Protein AF-Q2WAX9-F1 (af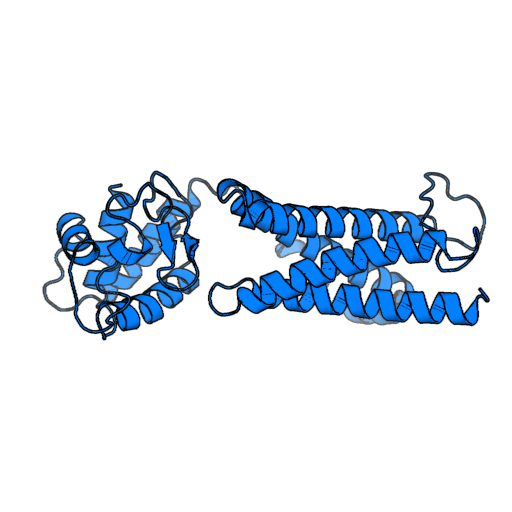db_monomer_lite)

Foldseek 3Di:
DDQVVLVVVVVVLVCQLVVLLVQLVVQVDPVSVVSNLVSLVSNLVSLVVLVVSCVVDDCPGNSPQQDQDPDPPDPDDDSVVSVLRVCLSVLSNVLSVLVVVCQVPVVSPVVSVVSSVVSVVSVVVVVVVVCCVVVVVVVVVVCVPPVVPVVVVPPPDDDDDVLLVVLLVVLLVVLQVQDDPPDPDAALVLLLCQQPAAEDLAPQARGVCSFCNNDLLDWGADRPPRGIHQRQACVNPVNHNNDNVVLCVCQQVNCCHHVVDHDHSNNSSNNSVNSPVD

Organism: Paramagnetospirillum magneticum (strain ATCC 700264 / AMB-1) (NCBI:txid342108)

Structure (mmCIF, N/CA/C/O backbone):
data_AF-Q2WAX9-F1
#
_entry.id   AF-Q2WAX9-F1
#
loop_
_atom_site.group_PDB
_atom_site.id
_atom_site.type_symbol
_atom_site.label_atom_id
_atom_site.label_alt_id
_atom_site.label_comp_id
_atom_site.label_asym_id
_atom_site.label_entity_id
_atom_site.label_seq_id
_atom_site.pdbx_PDB_ins_code
_atom_site.Cartn_x
_atom_site.Cartn_y
_atom_site.Cartn_z
_atom_site.occupancy
_atom_site.B_iso_or_equiv
_atom_site.auth_seq_id
_atom_site.auth_comp_id
_atom_site.auth_asym_id
_atom_site.auth_atom_id
_atom_site.pdbx_PDB_model_num
ATOM 1 N N . MET A 1 1 ? 33.385 -2.109 -23.532 1.00 80.38 1 MET A N 1
ATOM 2 C CA . MET A 1 1 ? 32.692 -3.413 -23.398 1.00 80.38 1 MET A CA 1
ATOM 3 C C . MET A 1 1 ? 32.132 -3.821 -24.759 1.00 80.38 1 MET A C 1
ATOM 5 O O . MET A 1 1 ? 31.841 -2.935 -25.549 1.00 80.38 1 MET A O 1
ATOM 9 N N . ASN A 1 2 ? 32.039 -5.116 -25.092 1.00 89.94 2 ASN A N 1
ATOM 10 C CA . ASN A 1 2 ? 31.464 -5.532 -26.381 1.00 89.94 2 ASN A CA 1
ATOM 11 C C . ASN A 1 2 ? 29.927 -5.647 -26.307 1.00 89.94 2 ASN A C 1
ATOM 13 O O . ASN A 1 2 ? 29.359 -5.863 -25.237 1.00 89.94 2 ASN A O 1
ATOM 17 N N . ALA A 1 3 ? 29.252 -5.550 -27.456 1.00 89.50 3 ALA A N 1
ATOM 18 C CA . ALA A 1 3 ? 27.788 -5.515 -27.519 1.00 89.50 3 ALA A CA 1
ATOM 19 C C . ALA A 1 3 ? 27.104 -6.777 -26.952 1.00 89.50 3 ALA A C 1
ATOM 21 O O . ALA A 1 3 ? 26.003 -6.692 -26.411 1.00 89.50 3 ALA A O 1
ATOM 22 N N . ARG A 1 4 ? 27.752 -7.950 -27.042 1.00 92.94 4 ARG A N 1
ATOM 23 C CA . ARG A 1 4 ? 27.212 -9.205 -26.487 1.00 92.94 4 ARG A CA 1
ATOM 24 C C . ARG A 1 4 ? 27.104 -9.137 -24.965 1.00 92.94 4 ARG A C 1
ATOM 26 O O . ARG A 1 4 ? 26.080 -9.536 -24.416 1.00 92.94 4 ARG A O 1
ATOM 33 N N . TRP A 1 5 ? 28.138 -8.629 -24.298 1.00 93.88 5 TRP A N 1
ATOM 34 C CA . TRP A 1 5 ? 28.130 -8.446 -22.848 1.00 93.88 5 TRP A CA 1
ATOM 35 C C . TRP A 1 5 ? 27.155 -7.357 -22.417 1.00 93.88 5 TRP A C 1
ATOM 37 O O . TRP A 1 5 ? 26.361 -7.595 -21.513 1.00 93.88 5 TRP A O 1
ATOM 47 N N . GLU A 1 6 ? 27.131 -6.222 -23.119 1.00 92.75 6 GLU A N 1
ATOM 48 C CA . GLU A 1 6 ? 26.176 -5.142 -22.839 1.00 92.75 6 GLU A CA 1
ATOM 49 C C . GLU A 1 6 ? 24.723 -5.627 -22.878 1.00 92.75 6 GLU A C 1
ATOM 51 O O . GLU A 1 6 ? 23.927 -5.320 -21.994 1.00 92.75 6 GLU A O 1
ATOM 56 N N . PHE A 1 7 ? 24.378 -6.448 -23.869 1.00 93.69 7 PHE A N 1
ATOM 57 C CA . PHE A 1 7 ? 23.033 -6.992 -23.999 1.00 93.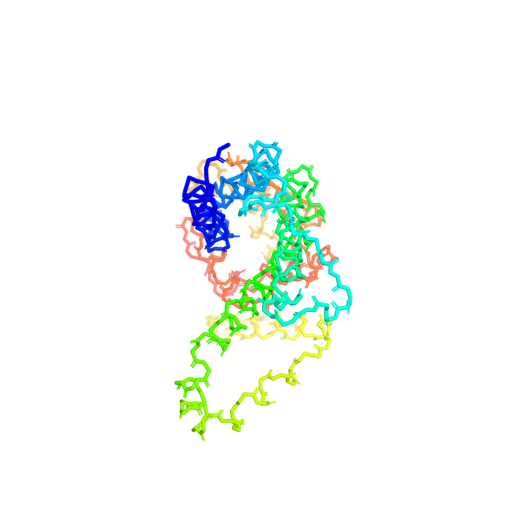69 7 PHE A CA 1
ATOM 58 C C . PHE A 1 7 ? 22.692 -8.036 -22.925 1.00 93.69 7 PHE A C 1
ATOM 60 O O . PHE A 1 7 ? 21.562 -8.069 -22.436 1.00 93.69 7 PHE A O 1
ATOM 67 N N . ARG A 1 8 ? 23.658 -8.877 -22.524 1.00 95.62 8 ARG A N 1
ATOM 68 C CA . ARG A 1 8 ? 23.478 -9.811 -21.398 1.00 95.62 8 ARG A CA 1
ATOM 69 C C . ARG A 1 8 ? 23.227 -9.055 -20.096 1.00 95.62 8 ARG A C 1
ATOM 71 O O . ARG A 1 8 ? 22.271 -9.379 -19.400 1.00 95.62 8 ARG A O 1
ATOM 78 N N . LEU A 1 9 ? 24.031 -8.032 -19.811 1.00 95.88 9 LEU A N 1
ATOM 79 C CA . LEU A 1 9 ? 23.864 -7.191 -18.625 1.00 95.88 9 LEU A CA 1
ATOM 80 C C . LEU A 1 9 ? 22.513 -6.477 -18.631 1.00 95.88 9 LEU A C 1
ATOM 82 O O . LEU A 1 9 ? 21.830 -6.481 -17.614 1.00 95.88 9 LEU A O 1
ATOM 86 N N . LEU A 1 10 ? 22.080 -5.944 -19.778 1.00 94.56 10 LEU A N 1
ATOM 87 C CA . LEU A 1 10 ? 20.768 -5.308 -19.898 1.00 94.56 10 LEU A CA 1
ATOM 88 C C . LEU A 1 10 ? 19.616 -6.283 -19.605 1.00 94.56 10 LEU A C 1
ATOM 90 O O . LEU A 1 10 ? 18.656 -5.910 -18.938 1.00 94.56 10 LEU A O 1
ATOM 94 N N . ARG A 1 11 ? 19.699 -7.533 -20.080 1.00 95.38 11 ARG A N 1
ATOM 95 C CA . ARG A 1 11 ? 18.680 -8.561 -19.805 1.00 95.38 11 ARG A CA 1
ATOM 96 C C . ARG A 1 11 ? 18.652 -8.974 -18.338 1.00 95.38 11 ARG A C 1
ATOM 98 O O . ARG A 1 11 ? 17.570 -9.100 -17.778 1.00 95.38 11 ARG A O 1
ATOM 105 N N . LEU A 1 12 ? 19.823 -9.170 -17.732 1.00 96.81 12 LEU A N 1
ATOM 106 C CA . LEU A 1 12 ? 19.931 -9.483 -16.306 1.00 96.81 12 LEU A CA 1
ATOM 107 C C . LEU A 1 12 ? 19.372 -8.343 -15.456 1.00 96.81 12 LEU A C 1
ATOM 109 O O . LEU A 1 12 ? 18.574 -8.585 -14.559 1.00 96.81 12 LEU A O 1
ATOM 113 N N . TRP A 1 13 ? 19.718 -7.102 -15.799 1.00 97.06 13 TRP A N 1
ATOM 114 C CA . TRP A 1 13 ? 19.16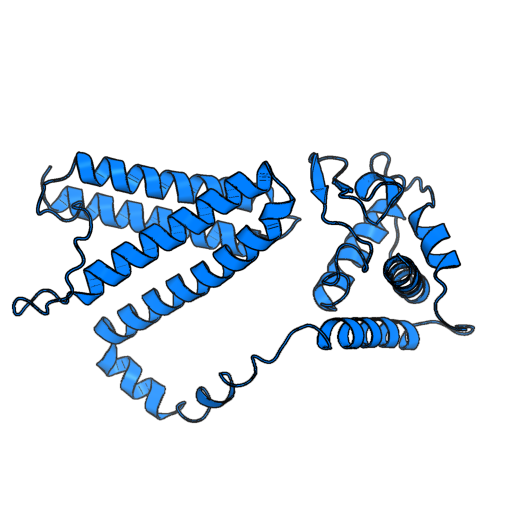0 -5.914 -15.166 1.00 97.06 13 TRP A CA 1
ATOM 115 C C . TRP A 1 13 ? 17.635 -5.854 -15.299 1.00 97.06 13 TRP A C 1
ATOM 117 O O . TRP A 1 13 ? 16.943 -5.633 -14.311 1.00 97.06 13 TRP A O 1
ATOM 127 N N . HIS A 1 14 ? 17.099 -6.094 -16.498 1.00 96.75 14 HIS A N 1
ATOM 128 C CA . HIS A 1 14 ? 15.656 -6.089 -16.720 1.00 96.75 14 HIS A CA 1
ATOM 129 C C . HIS A 1 14 ? 14.954 -7.163 -15.881 1.00 96.75 14 HIS A C 1
ATOM 131 O O . HIS A 1 14 ? 13.915 -6.892 -15.289 1.00 96.75 14 HIS A O 1
ATOM 137 N N . ALA A 1 15 ? 15.511 -8.375 -15.813 1.00 96.94 15 ALA A N 1
ATOM 138 C CA . ALA A 1 15 ? 14.970 -9.446 -14.979 1.00 96.94 15 ALA A CA 1
ATOM 139 C C . ALA A 1 15 ? 15.015 -9.081 -13.487 1.00 96.94 15 ALA A C 1
ATOM 141 O O . ALA A 1 15 ? 14.029 -9.285 -12.786 1.00 96.94 15 ALA A O 1
ATOM 142 N N . ALA A 1 16 ? 16.118 -8.487 -13.021 1.00 96.94 16 ALA A N 1
ATOM 143 C CA . ALA A 1 16 ? 16.259 -8.026 -11.644 1.00 96.94 16 ALA A CA 1
ATOM 144 C C . ALA A 1 16 ? 15.253 -6.918 -11.296 1.00 96.94 16 ALA A C 1
ATOM 146 O O . ALA A 1 16 ? 14.640 -6.979 -10.234 1.00 96.94 16 ALA A O 1
ATOM 147 N N . LEU A 1 17 ? 15.055 -5.940 -12.186 1.00 97.50 17 LEU A N 1
ATOM 148 C CA . LEU A 1 17 ? 14.091 -4.858 -11.986 1.00 97.50 17 LEU A CA 1
ATOM 149 C C . LEU A 1 17 ? 12.651 -5.386 -11.990 1.00 97.50 17 LEU A C 1
ATOM 151 O O . LEU A 1 17 ? 11.885 -5.068 -11.088 1.00 97.50 17 LEU A O 1
ATOM 155 N N . ALA A 1 18 ? 12.291 -6.207 -12.980 1.00 96.81 18 ALA A N 1
ATOM 156 C CA . ALA A 1 18 ? 10.941 -6.750 -13.110 1.00 96.81 18 ALA A CA 1
ATOM 157 C C . ALA A 1 18 ? 10.585 -7.699 -11.955 1.00 96.81 18 ALA A C 1
ATOM 159 O O . ALA A 1 18 ? 9.482 -7.623 -11.423 1.00 96.81 18 ALA A O 1
ATOM 160 N N . GLY A 1 19 ? 11.520 -8.563 -11.547 1.00 96.56 19 GLY A N 1
ATOM 161 C CA . GLY A 1 19 ? 11.337 -9.452 -10.400 1.00 96.56 19 GLY A CA 1
ATOM 162 C C . GLY A 1 19 ? 11.210 -8.680 -9.089 1.00 96.56 19 GLY A C 1
ATOM 163 O O . GLY A 1 19 ? 10.289 -8.941 -8.324 1.00 96.56 19 GLY A O 1
ATOM 164 N N . GLY A 1 20 ? 12.078 -7.686 -8.864 1.00 97.44 20 GLY A N 1
ATOM 165 C CA . GLY A 1 20 ? 11.993 -6.815 -7.690 1.00 97.44 20 GLY A CA 1
ATOM 166 C C . GLY A 1 20 ? 10.673 -6.052 -7.623 1.00 97.44 20 GLY A C 1
ATOM 167 O O . GLY A 1 20 ? 10.033 -6.039 -6.579 1.00 97.44 20 GLY A O 1
ATOM 168 N N . PHE A 1 21 ? 10.224 -5.490 -8.748 1.00 97.19 21 PHE A N 1
ATOM 169 C CA . PHE A 1 21 ? 8.936 -4.804 -8.822 1.00 97.19 21 PHE A CA 1
ATOM 170 C C . PHE A 1 21 ? 7.763 -5.735 -8.505 1.00 97.19 21 PHE A C 1
ATOM 172 O O . PHE A 1 21 ? 6.899 -5.376 -7.713 1.00 97.19 21 PHE A O 1
ATOM 179 N N . LEU A 1 22 ? 7.741 -6.935 -9.096 1.00 96.56 22 LEU A N 1
ATOM 180 C CA . LEU A 1 22 ? 6.677 -7.905 -8.852 1.00 96.56 22 LEU A CA 1
ATOM 181 C C . LEU A 1 22 ? 6.606 -8.286 -7.373 1.00 96.56 22 LEU A C 1
ATOM 183 O O . LEU A 1 22 ? 5.519 -8.260 -6.809 1.00 96.56 22 LEU A O 1
ATOM 187 N N . VAL A 1 23 ? 7.750 -8.609 -6.758 1.00 97.31 23 VAL A N 1
ATOM 188 C CA . VAL A 1 23 ? 7.806 -8.949 -5.330 1.00 97.31 23 VAL A CA 1
ATOM 189 C C . VAL A 1 23 ? 7.321 -7.770 -4.498 1.00 97.31 23 VAL A C 1
ATOM 191 O O . VAL A 1 23 ? 6.398 -7.954 -3.721 1.00 97.31 23 VAL A O 1
ATOM 194 N N . ALA A 1 24 ? 7.855 -6.564 -4.723 1.00 96.38 24 ALA A N 1
ATOM 195 C CA . ALA A 1 24 ? 7.432 -5.372 -3.994 1.00 96.38 24 ALA A CA 1
ATOM 196 C C . ALA A 1 24 ? 5.913 -5.166 -4.081 1.00 96.38 24 ALA A C 1
ATOM 198 O O . ALA A 1 24 ? 5.271 -4.911 -3.069 1.00 96.38 24 ALA A O 1
ATOM 199 N N . TYR A 1 25 ? 5.322 -5.329 -5.265 1.00 94.00 25 TYR A N 1
ATOM 200 C CA . TYR A 1 25 ? 3.889 -5.124 -5.448 1.00 94.00 25 TYR A CA 1
ATOM 201 C C . TYR A 1 25 ? 3.039 -6.177 -4.721 1.00 94.00 25 TYR A C 1
ATOM 203 O O . TYR A 1 25 ? 2.078 -5.824 -4.045 1.00 94.00 25 TYR A O 1
ATOM 211 N N . VAL A 1 26 ? 3.381 -7.466 -4.834 1.00 93.94 26 VAL A N 1
ATOM 212 C CA . VAL A 1 26 ? 2.565 -8.542 -4.235 1.00 93.94 26 VAL A CA 1
ATOM 213 C C . VAL A 1 26 ? 2.745 -8.674 -2.727 1.00 93.94 26 VAL A C 1
ATOM 215 O O . VAL A 1 26 ? 1.887 -9.263 -2.085 1.00 93.94 26 VAL A O 1
ATOM 218 N N . THR A 1 27 ? 3.835 -8.143 -2.168 1.00 93.56 27 THR A N 1
ATOM 219 C CA . THR A 1 27 ? 4.099 -8.180 -0.724 1.00 93.56 27 THR A CA 1
ATOM 220 C C . THR A 1 27 ? 3.766 -6.869 -0.015 1.00 93.56 27 THR A C 1
ATOM 222 O O . THR A 1 27 ? 4.187 -6.665 1.117 1.00 93.56 27 THR A O 1
ATOM 225 N N . ALA A 1 28 ? 3.066 -5.938 -0.675 1.00 88.94 28 ALA A N 1
ATOM 226 C CA . ALA A 1 28 ? 2.729 -4.621 -0.121 1.00 88.94 28 ALA A CA 1
ATOM 227 C C . ALA A 1 28 ? 1.703 -4.659 1.035 1.00 88.94 28 ALA A C 1
ATOM 229 O O . ALA A 1 28 ? 1.239 -3.612 1.482 1.00 88.94 28 ALA A O 1
ATOM 230 N N . ASP A 1 29 ? 1.333 -5.848 1.511 1.00 82.00 29 ASP A N 1
ATOM 231 C CA . ASP A 1 29 ? 0.499 -6.022 2.694 1.00 82.00 29 ASP A CA 1
ATOM 232 C C . ASP A 1 29 ? 1.301 -5.835 3.997 1.00 82.00 29 ASP A C 1
ATOM 234 O O . ASP A 1 29 ? 2.529 -5.715 4.019 1.00 82.00 29 ASP A O 1
ATOM 238 N N . GLU A 1 30 ? 0.588 -5.765 5.122 1.00 75.12 30 GLU A N 1
ATOM 239 C CA . GLU A 1 30 ? 1.230 -5.549 6.423 1.00 75.12 30 GLU A CA 1
ATOM 240 C C . GLU A 1 30 ? 1.999 -6.786 6.916 1.00 75.12 30 GLU A C 1
ATOM 242 O O . GLU A 1 30 ? 2.960 -6.640 7.673 1.00 75.12 30 GLU A O 1
ATOM 247 N N . ASP A 1 31 ? 1.608 -7.985 6.472 1.00 76.44 31 ASP A N 1
ATOM 248 C CA . ASP A 1 31 ? 2.141 -9.263 6.959 1.00 76.44 31 ASP A CA 1
ATOM 249 C C . ASP A 1 31 ? 3.472 -9.634 6.277 1.00 76.44 31 ASP A C 1
ATOM 251 O O . ASP A 1 31 ? 4.344 -10.267 6.876 1.00 76.44 31 ASP A O 1
ATOM 255 N N . THR A 1 32 ? 3.676 -9.185 5.039 1.00 86.12 32 THR A N 1
ATOM 256 C CA . THR A 1 32 ? 4.887 -9.387 4.232 1.00 86.12 32 THR A CA 1
ATOM 257 C C . THR A 1 32 ? 5.647 -8.083 3.975 1.00 86.12 32 THR A C 1
ATOM 259 O O . THR A 1 32 ? 6.578 -8.043 3.166 1.00 86.12 32 THR A O 1
ATOM 262 N N . TYR A 1 33 ? 5.355 -7.038 4.757 1.00 87.12 33 TYR A N 1
ATOM 263 C CA . TYR A 1 33 ? 5.943 -5.703 4.618 1.00 87.12 33 TYR A CA 1
ATOM 264 C C . TYR A 1 33 ? 7.479 -5.697 4.581 1.00 87.12 33 TYR A C 1
ATOM 266 O O . TYR A 1 33 ? 8.092 -4.953 3.820 1.00 87.12 33 TYR A O 1
ATOM 274 N N . ALA A 1 34 ? 8.141 -6.564 5.353 1.00 90.56 34 ALA A N 1
ATOM 275 C CA . ALA A 1 34 ? 9.602 -6.670 5.319 1.00 90.56 34 ALA A CA 1
ATOM 276 C C . ALA A 1 34 ? 10.131 -7.077 3.927 1.00 90.56 34 ALA A C 1
ATOM 278 O O . ALA A 1 34 ? 11.159 -6.567 3.476 1.00 90.56 34 ALA A O 1
ATOM 279 N N . MET A 1 35 ? 9.414 -7.964 3.225 1.00 94.88 35 MET A N 1
ATOM 280 C CA . MET A 1 35 ? 9.724 -8.329 1.842 1.00 94.88 35 MET A CA 1
ATOM 281 C C . MET A 1 35 ? 9.443 -7.167 0.887 1.00 94.88 35 MET A C 1
ATOM 283 O O . MET A 1 35 ? 10.251 -6.938 -0.012 1.00 94.88 35 MET A O 1
ATOM 287 N N . HIS A 1 36 ? 8.367 -6.403 1.113 1.00 95.19 36 HIS A N 1
ATOM 288 C CA . HIS A 1 36 ? 8.057 -5.202 0.331 1.00 95.19 36 HIS A CA 1
ATOM 289 C C . HIS A 1 36 ? 9.174 -4.171 0.414 1.00 95.19 36 HIS A C 1
ATOM 291 O O . HIS A 1 36 ? 9.687 -3.744 -0.618 1.00 95.19 36 HIS A O 1
ATOM 297 N N . VAL A 1 37 ? 9.614 -3.840 1.629 1.00 93.44 37 VAL A N 1
ATOM 298 C CA . VAL A 1 37 ? 10.698 -2.880 1.865 1.00 93.44 37 VAL A CA 1
ATOM 299 C C . VAL A 1 37 ? 11.991 -3.357 1.204 1.00 93.44 37 VAL A C 1
ATOM 301 O O . VAL A 1 37 ? 12.611 -2.616 0.440 1.00 93.44 37 VAL A O 1
ATOM 304 N N . PHE A 1 38 ? 12.382 -4.618 1.422 1.00 95.94 38 PHE A N 1
ATOM 305 C CA . PHE A 1 38 ? 13.574 -5.185 0.787 1.00 95.94 38 PHE A CA 1
ATOM 306 C C . PHE A 1 38 ? 13.501 -5.115 -0.747 1.00 95.94 38 PHE A C 1
ATOM 308 O O . PHE A 1 38 ? 14.453 -4.681 -1.401 1.00 95.94 38 PHE A O 1
ATOM 315 N N . ALA A 1 39 ? 12.369 -5.510 -1.329 1.00 97.12 39 ALA A N 1
ATOM 316 C CA . ALA A 1 39 ? 12.157 -5.476 -2.769 1.00 97.12 39 ALA A CA 1
ATOM 317 C C . ALA A 1 39 ? 12.108 -4.037 -3.318 1.00 97.12 39 ALA A C 1
ATOM 319 O O . ALA A 1 39 ? 12.632 -3.779 -4.402 1.00 97.12 39 ALA A O 1
ATOM 320 N N . GLY A 1 40 ? 11.575 -3.080 -2.555 1.00 95.88 40 GLY A N 1
ATOM 321 C CA . GLY A 1 40 ? 11.612 -1.651 -2.863 1.00 95.88 40 GLY A CA 1
ATOM 322 C C . GLY A 1 40 ? 13.045 -1.118 -2.951 1.00 95.88 40 GLY A C 1
ATOM 323 O O . GLY A 1 40 ? 13.432 -0.536 -3.969 1.00 95.88 40 GLY A O 1
ATOM 324 N N . TYR A 1 41 ? 13.884 -1.405 -1.948 1.00 96.19 41 TYR A N 1
ATOM 325 C CA . TYR A 1 41 ? 15.314 -1.070 -1.995 1.00 96.19 41 TYR A CA 1
ATOM 326 C C . TYR A 1 41 ? 16.035 -1.758 -3.155 1.00 96.19 41 TYR A C 1
ATOM 328 O O . TYR A 1 41 ? 16.886 -1.144 -3.802 1.00 96.19 41 TYR A O 1
ATOM 336 N N . TRP A 1 42 ? 15.676 -3.005 -3.466 1.00 97.62 42 TRP A N 1
ATOM 337 C CA . TRP A 1 42 ? 16.204 -3.711 -4.629 1.00 97.62 42 TRP A CA 1
ATOM 338 C C . TRP A 1 42 ? 15.845 -3.007 -5.944 1.00 97.62 42 TRP A C 1
ATOM 340 O O . TRP A 1 42 ? 16.710 -2.851 -6.805 1.00 97.62 42 TRP A O 1
ATOM 350 N N . VAL A 1 43 ? 14.604 -2.535 -6.104 1.00 97.50 43 VAL A N 1
ATOM 351 C CA . VAL A 1 43 ? 14.168 -1.764 -7.281 1.00 97.50 43 VAL A CA 1
ATOM 352 C C . VAL A 1 43 ? 14.969 -0.469 -7.408 1.00 97.50 43 VAL A C 1
ATOM 354 O O . VAL A 1 43 ? 15.518 -0.198 -8.479 1.00 97.50 43 VAL A O 1
ATOM 357 N N . VAL A 1 44 ? 15.115 0.302 -6.326 1.00 96.88 44 VAL A N 1
ATOM 358 C CA . VAL A 1 44 ? 15.923 1.535 -6.334 1.00 96.88 44 VAL A CA 1
ATOM 359 C C . VAL A 1 44 ? 17.387 1.230 -6.660 1.00 96.88 44 VAL A C 1
ATOM 361 O O . VAL A 1 44 ? 17.986 1.892 -7.511 1.00 96.88 44 VAL A O 1
ATOM 364 N N . GLY A 1 45 ? 17.948 0.176 -6.066 1.00 97.62 45 GLY A N 1
ATOM 365 C CA . GLY A 1 45 ? 19.292 -0.312 -6.366 1.00 97.62 45 GLY A CA 1
ATOM 366 C C . GLY A 1 45 ? 19.457 -0.729 -7.829 1.00 97.62 45 GLY A C 1
ATOM 367 O O . GLY A 1 45 ? 20.453 -0.379 -8.463 1.00 97.62 45 GLY A O 1
ATOM 368 N N . ALA A 1 46 ? 18.465 -1.402 -8.416 1.00 97.69 46 ALA A N 1
ATOM 369 C CA . ALA A 1 46 ? 18.460 -1.767 -9.828 1.00 97.69 46 ALA A CA 1
ATOM 370 C C . ALA A 1 46 ? 18.410 -0.525 -10.732 1.00 97.69 46 ALA A C 1
ATOM 372 O O . ALA A 1 46 ? 19.101 -0.484 -11.753 1.00 97.69 46 ALA A O 1
ATOM 373 N N . ILE A 1 47 ? 17.653 0.515 -10.372 1.00 96.69 47 ILE A N 1
ATOM 374 C CA . ILE A 1 47 ? 17.654 1.791 -11.104 1.00 96.69 47 ILE A CA 1
ATOM 375 C C . ILE A 1 47 ? 19.018 2.486 -10.998 1.00 96.69 47 ILE A C 1
ATOM 377 O O . ILE A 1 47 ? 19.564 2.903 -12.020 1.00 96.69 47 ILE A O 1
ATOM 381 N N . ALA A 1 48 ? 19.623 2.553 -9.812 1.00 96.62 48 ALA A N 1
ATOM 382 C CA . ALA A 1 48 ? 20.967 3.109 -9.650 1.00 96.62 48 ALA A CA 1
ATOM 383 C C . ALA A 1 48 ? 22.001 2.327 -10.483 1.00 96.62 48 ALA A C 1
ATOM 385 O O . ALA A 1 48 ? 22.784 2.913 -11.236 1.00 96.62 48 ALA A O 1
ATOM 386 N N . LEU A 1 49 ? 21.933 0.992 -10.448 1.00 96.69 49 LEU A N 1
ATOM 387 C CA . LEU A 1 49 ? 22.760 0.113 -11.271 1.00 96.69 49 LEU A CA 1
ATOM 388 C C . LEU A 1 49 ? 22.555 0.378 -12.768 1.00 96.69 49 LEU A C 1
ATOM 390 O O . LEU A 1 49 ? 23.524 0.352 -13.525 1.00 96.69 49 LEU A O 1
ATOM 394 N N . ARG A 1 50 ? 21.332 0.694 -13.218 1.00 95.62 50 ARG A N 1
ATOM 395 C CA . ARG A 1 50 ? 21.067 1.049 -14.623 1.00 95.62 50 ARG A CA 1
ATOM 396 C C . ARG A 1 50 ? 21.876 2.256 -15.072 1.00 95.62 50 ARG A C 1
ATOM 398 O O . ARG A 1 50 ? 22.358 2.261 -16.209 1.00 95.62 50 ARG A O 1
ATOM 405 N N . LEU A 1 51 ? 21.971 3.270 -14.212 1.00 94.62 51 LEU A N 1
ATOM 406 C CA . LEU A 1 51 ? 22.710 4.501 -14.480 1.00 94.62 51 LEU A CA 1
ATOM 407 C C . LEU A 1 51 ? 24.214 4.220 -14.512 1.00 94.62 51 LEU A C 1
ATOM 409 O O . LEU A 1 51 ? 24.880 4.609 -15.468 1.00 94.62 51 LEU A O 1
ATOM 413 N N . LEU A 1 52 ? 24.729 3.448 -13.550 1.00 95.31 52 LEU A N 1
ATOM 414 C CA . LEU A 1 52 ? 26.135 3.025 -13.521 1.00 95.31 52 LEU A CA 1
ATOM 415 C C . LEU A 1 52 ? 26.519 2.207 -14.763 1.00 95.31 52 LEU A C 1
ATOM 417 O O . LEU A 1 52 ? 27.529 2.483 -15.410 1.00 95.31 52 LEU A O 1
ATOM 421 N N . LEU A 1 53 ? 25.680 1.244 -15.154 1.00 93.75 53 LEU A N 1
ATOM 422 C CA . LEU A 1 53 ? 25.875 0.457 -16.373 1.00 93.75 53 LEU A CA 1
ATOM 423 C C . LEU A 1 53 ? 25.853 1.331 -17.635 1.00 93.75 53 LEU A C 1
ATOM 425 O O . LEU A 1 53 ? 26.565 1.029 -18.591 1.00 93.75 53 LEU A O 1
ATOM 429 N N . ALA A 1 54 ? 25.073 2.416 -17.650 1.00 92.69 54 ALA A N 1
ATOM 430 C CA . ALA A 1 54 ? 25.064 3.354 -18.769 1.00 92.69 54 ALA A CA 1
ATOM 431 C C . ALA A 1 54 ? 26.370 4.148 -18.888 1.00 92.69 54 ALA A C 1
ATOM 433 O O . ALA A 1 54 ? 26.806 4.420 -20.004 1.00 92.69 54 ALA A O 1
ATOM 434 N N . LEU A 1 55 ? 26.985 4.499 -17.755 1.00 93.00 55 LEU A N 1
ATOM 435 C CA . LEU A 1 55 ? 28.280 5.184 -17.708 1.00 93.00 55 LEU A CA 1
ATOM 436 C C . LEU A 1 55 ? 29.431 4.261 -18.135 1.00 93.00 55 LEU A C 1
ATOM 438 O O . LEU A 1 55 ? 30.367 4.711 -18.788 1.00 93.00 55 LEU A O 1
ATOM 442 N N . ALA A 1 56 ? 29.354 2.971 -17.796 1.00 91.75 56 ALA A N 1
ATOM 443 C CA . ALA A 1 56 ? 30.366 1.972 -18.156 1.00 91.75 56 ALA A CA 1
ATOM 444 C C . ALA A 1 56 ? 30.209 1.403 -19.584 1.00 91.75 56 ALA A C 1
ATOM 446 O O . ALA A 1 56 ? 31.132 0.788 -20.130 1.00 91.75 56 ALA A O 1
ATOM 447 N N . GLY A 1 57 ? 29.020 1.541 -20.172 1.00 90.25 57 GLY A N 1
ATOM 448 C CA . GLY A 1 57 ? 28.688 1.049 -21.506 1.00 90.25 57 GLY A CA 1
ATOM 449 C C . GLY A 1 57 ? 29.217 1.930 -22.637 1.00 90.25 57 GLY A C 1
ATOM 450 O O . GLY A 1 57 ? 29.651 3.063 -22.446 1.00 90.25 57 GLY A O 1
ATOM 451 N N . SER A 1 58 ? 29.163 1.411 -23.861 1.00 89.38 58 SER A N 1
ATOM 452 C CA . SER A 1 58 ? 29.470 2.208 -25.048 1.00 89.38 58 SER A CA 1
ATOM 453 C C . SER A 1 58 ? 28.374 3.245 -25.337 1.00 89.38 58 SER A C 1
ATOM 455 O O . SER A 1 58 ? 27.181 2.984 -25.183 1.00 89.38 58 SER A O 1
ATOM 457 N N . ALA A 1 59 ? 28.769 4.427 -25.825 1.00 84.69 59 ALA A N 1
ATOM 458 C CA . ALA A 1 59 ? 27.866 5.570 -26.031 1.00 84.69 59 ALA A CA 1
ATOM 459 C C . ALA A 1 59 ? 26.697 5.306 -27.005 1.00 84.69 59 ALA A C 1
ATOM 461 O O . ALA A 1 59 ? 25.696 6.023 -26.992 1.00 84.69 59 ALA A O 1
ATOM 462 N N . THR A 1 60 ? 26.829 4.299 -27.868 1.00 84.06 60 THR A N 1
ATOM 463 C CA . THR A 1 60 ? 25.809 3.882 -28.844 1.00 84.06 60 THR A CA 1
ATOM 464 C C . THR A 1 60 ? 25.355 2.434 -28.652 1.00 84.06 60 THR A C 1
ATOM 466 O O . THR A 1 60 ? 24.529 1.952 -29.433 1.00 84.06 60 THR A O 1
ATOM 469 N N . GLY A 1 61 ? 25.867 1.746 -27.629 1.00 86.38 61 GLY A N 1
ATOM 470 C CA . GLY A 1 61 ? 25.566 0.346 -27.371 1.00 86.38 61 GLY A CA 1
ATOM 471 C C . GLY A 1 61 ? 24.277 0.118 -26.583 1.00 86.38 61 GLY A C 1
ATOM 472 O O . GLY A 1 61 ? 23.594 1.072 -26.196 1.00 86.38 61 GLY A O 1
ATOM 473 N N . PRO A 1 62 ? 23.910 -1.156 -26.350 1.00 88.06 62 PRO A N 1
ATOM 474 C CA . PRO A 1 62 ? 22.692 -1.532 -25.632 1.00 88.06 62 PRO A CA 1
ATOM 475 C C . PRO A 1 62 ? 22.525 -0.913 -24.237 1.00 88.06 62 PRO A C 1
ATOM 477 O O . PRO A 1 62 ? 21.391 -0.738 -23.798 1.00 88.06 62 PRO A O 1
ATOM 480 N N . LEU A 1 63 ? 23.617 -0.580 -23.539 1.00 91.69 63 LEU A N 1
ATOM 481 C CA . LEU A 1 63 ? 23.541 0.039 -22.208 1.00 91.69 63 LEU A CA 1
ATOM 482 C C . LEU A 1 63 ? 23.356 1.561 -22.239 1.00 91.69 63 LEU A C 1
ATOM 484 O O . LEU A 1 63 ? 23.035 2.144 -21.200 1.00 91.69 63 LEU A O 1
ATOM 488 N N . ALA A 1 64 ? 23.497 2.214 -23.396 1.00 90.38 64 ALA A N 1
ATOM 489 C CA . ALA A 1 64 ? 23.286 3.654 -23.509 1.00 90.38 64 ALA A CA 1
ATOM 490 C C . ALA A 1 64 ? 21.892 4.053 -22.987 1.00 90.38 64 ALA A C 1
ATOM 492 O O . ALA A 1 64 ? 20.915 3.306 -23.118 1.00 90.38 64 ALA A O 1
ATOM 493 N N . LEU A 1 65 ? 21.792 5.226 -22.355 1.00 89.25 65 LEU A N 1
ATOM 494 C CA . LEU A 1 65 ? 20.502 5.732 -21.885 1.00 89.25 65 LEU A CA 1
ATOM 495 C C . LEU A 1 65 ? 19.560 5.999 -23.069 1.00 89.25 65 LEU A C 1
ATOM 497 O O . LEU A 1 65 ? 20.016 6.447 -24.131 1.00 89.25 65 LEU A O 1
ATOM 501 N N . PRO A 1 66 ? 18.248 5.747 -22.906 1.00 86.31 66 PRO A N 1
ATOM 502 C CA . PRO A 1 66 ? 17.277 6.078 -23.934 1.00 86.31 66 PRO A CA 1
ATOM 503 C C . PRO A 1 66 ? 17.300 7.586 -24.192 1.00 86.31 66 PRO A C 1
ATOM 505 O O . PRO A 1 66 ? 17.261 8.395 -23.270 1.00 86.31 66 PRO A O 1
ATOM 508 N N . ARG A 1 67 ? 17.364 7.965 -25.470 1.00 86.25 67 ARG A N 1
ATOM 509 C CA . ARG A 1 67 ? 17.278 9.360 -25.919 1.00 86.25 67 ARG A CA 1
ATOM 510 C C . ARG A 1 67 ? 15.958 9.540 -26.663 1.00 86.25 67 ARG A C 1
ATOM 512 O O . ARG A 1 67 ? 15.953 9.375 -27.887 1.00 86.25 67 ARG A O 1
ATOM 519 N N . PRO A 1 68 ? 14.841 9.774 -25.949 1.00 85.00 68 PRO A N 1
ATOM 520 C CA . PRO A 1 68 ? 13.552 9.987 -26.585 1.00 85.00 68 PRO A CA 1
ATOM 521 C C . PRO A 1 68 ? 13.634 11.167 -27.556 1.00 85.00 68 PRO A C 1
ATOM 523 O O . PRO A 1 68 ? 14.224 12.205 -27.259 1.00 85.00 68 PRO A O 1
ATOM 526 N N . ARG A 1 69 ? 13.080 10.983 -28.753 1.00 83.06 69 ARG A N 1
ATOM 527 C CA . ARG A 1 69 ? 12.969 12.023 -29.780 1.00 83.06 69 ARG A CA 1
ATOM 528 C C . ARG A 1 69 ? 11.506 12.147 -30.165 1.00 83.06 69 ARG A C 1
ATOM 530 O O . ARG A 1 69 ? 10.802 11.143 -30.240 1.00 83.06 69 ARG A O 1
ATOM 537 N N . LEU A 1 70 ? 11.061 13.375 -30.407 1.00 78.81 70 LEU A N 1
ATOM 538 C CA . LEU A 1 70 ? 9.706 13.652 -30.894 1.00 78.81 70 LEU A CA 1
ATOM 539 C C . LEU A 1 70 ? 9.566 13.345 -32.392 1.00 78.81 70 LEU A C 1
ATOM 541 O O . LEU A 1 70 ? 8.469 13.106 -32.884 1.00 78.81 70 LEU A O 1
ATOM 545 N N . THR A 1 71 ? 10.681 13.317 -33.124 1.00 76.62 71 THR A N 1
ATOM 546 C CA . THR A 1 71 ? 10.694 13.070 -34.564 1.00 76.62 71 THR A CA 1
ATOM 547 C C . THR A 1 71 ? 10.795 11.578 -34.877 1.00 76.62 71 THR A C 1
ATOM 549 O O . THR A 1 71 ? 11.648 10.861 -34.345 1.00 76.62 71 THR A O 1
ATOM 552 N N . TRP A 1 72 ? 9.955 11.110 -35.804 1.00 66.06 72 TRP A N 1
ATOM 553 C CA . TRP A 1 72 ? 10.059 9.787 -36.430 1.00 66.06 72 TRP A CA 1
ATOM 554 C C . TRP A 1 72 ? 11.219 9.781 -37.432 1.00 66.06 72 TRP A C 1
ATOM 556 O O . TRP A 1 72 ? 11.042 9.766 -38.647 1.00 66.06 72 TRP A O 1
ATOM 566 N N . ALA A 1 73 ? 12.442 9.887 -36.919 1.00 56.56 73 ALA A N 1
ATOM 567 C CA . ALA A 1 73 ? 13.629 10.041 -37.741 1.00 56.56 73 ALA A CA 1
ATOM 568 C C . ALA A 1 73 ? 14.305 8.683 -37.991 1.00 56.56 73 ALA A C 1
ATOM 570 O O . ALA A 1 73 ? 15.006 8.161 -37.123 1.00 56.56 73 ALA A O 1
ATOM 571 N N . LYS A 1 74 ? 14.160 8.217 -39.239 1.00 55.44 74 LYS A N 1
ATOM 572 C CA . LYS A 1 74 ? 14.776 7.055 -39.914 1.00 55.44 74 LYS A CA 1
ATOM 573 C C . LYS A 1 74 ? 13.973 5.738 -39.874 1.00 55.44 74 LYS A C 1
ATOM 575 O O . LYS A 1 74 ? 13.531 5.318 -38.805 1.00 55.44 74 LYS A O 1
ATOM 580 N N . PRO A 1 75 ? 13.861 5.025 -41.017 1.00 47.16 75 PRO A N 1
ATOM 581 C CA . PRO A 1 75 ? 13.362 3.652 -41.048 1.00 47.16 75 PRO A CA 1
ATOM 582 C C . PRO A 1 75 ? 14.248 2.756 -40.165 1.00 47.16 75 PRO A C 1
ATOM 584 O O . PRO A 1 75 ? 15.465 2.740 -40.333 1.00 47.16 75 PRO A O 1
ATOM 587 N N . GLY A 1 76 ? 13.655 2.032 -39.210 1.00 54.28 76 GLY A N 1
ATOM 588 C CA . GLY A 1 76 ? 14.342 0.971 -38.453 1.00 54.28 76 GLY A CA 1
ATOM 589 C C . GLY A 1 76 ? 14.528 1.174 -36.940 1.00 54.28 76 GLY A C 1
ATOM 590 O O . GLY A 1 76 ? 14.864 0.207 -36.260 1.00 54.28 76 GLY A O 1
ATOM 591 N N . ARG A 1 77 ? 14.268 2.357 -36.359 1.00 62.91 77 ARG A N 1
ATOM 592 C CA . ARG A 1 77 ? 14.168 2.532 -34.887 1.00 62.91 77 ARG A CA 1
ATOM 593 C C . ARG A 1 77 ? 12.891 3.289 -34.535 1.00 62.91 77 ARG A C 1
ATOM 595 O O . ARG A 1 77 ? 12.810 4.492 -34.746 1.00 62.91 77 ARG A O 1
ATOM 602 N N . ASN A 1 78 ? 11.905 2.581 -33.984 1.00 72.00 78 ASN A N 1
ATOM 603 C CA . ASN A 1 78 ? 10.664 3.198 -33.522 1.00 72.00 78 ASN A CA 1
ATOM 604 C C . ASN A 1 78 ? 10.962 4.102 -32.301 1.00 72.00 78 ASN A C 1
ATOM 606 O O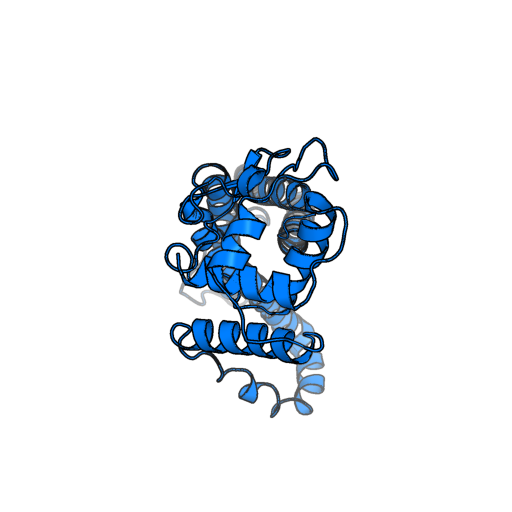 . ASN A 1 78 ? 11.428 3.575 -31.281 1.00 72.00 78 ASN A O 1
ATOM 610 N N . PRO A 1 79 ? 10.718 5.430 -32.372 1.00 80.94 79 PRO A N 1
ATOM 611 C CA . PRO A 1 79 ? 10.987 6.357 -31.265 1.00 80.94 79 PRO A CA 1
ATOM 612 C C . PRO A 1 79 ? 10.196 6.010 -29.996 1.00 80.94 79 PRO A C 1
ATOM 614 O O . PRO A 1 79 ? 10.628 6.350 -28.893 1.00 80.94 79 PRO A O 1
ATOM 617 N N . LEU A 1 80 ? 9.092 5.268 -30.141 1.00 85.69 80 LEU A N 1
ATOM 618 C CA . LEU A 1 80 ? 8.270 4.765 -29.046 1.00 85.69 80 LEU A CA 1
ATOM 619 C C . LEU A 1 80 ? 9.083 3.974 -28.014 1.00 85.69 80 LEU A C 1
ATOM 621 O O . LEU A 1 80 ? 8.883 4.167 -26.822 1.00 85.69 80 LEU A O 1
ATOM 625 N N . PHE A 1 81 ? 10.039 3.136 -28.432 1.00 87.44 81 PHE A N 1
ATOM 626 C CA . PHE A 1 81 ? 10.814 2.326 -27.483 1.00 87.44 81 PHE A CA 1
ATOM 627 C C . PHE A 1 81 ? 11.675 3.179 -26.546 1.00 87.44 81 PHE A C 1
ATOM 629 O O . PHE A 1 81 ? 11.822 2.845 -25.373 1.00 87.44 81 PHE A O 1
ATOM 636 N N . ALA A 1 82 ? 12.230 4.289 -27.046 1.00 88.06 82 ALA A N 1
ATOM 637 C CA . ALA A 1 82 ? 13.013 5.205 -26.223 1.00 88.06 82 ALA A CA 1
ATOM 638 C C . ALA A 1 82 ? 12.123 5.947 -25.216 1.00 88.06 82 ALA A C 1
ATOM 640 O O . ALA A 1 82 ? 12.513 6.089 -24.060 1.00 88.06 82 ALA A O 1
ATOM 641 N N . TRP A 1 83 ? 10.921 6.361 -25.632 1.00 91.50 83 TRP A N 1
ATOM 642 C CA . TRP A 1 83 ? 9.927 6.953 -24.734 1.00 91.50 83 TRP A CA 1
ATOM 643 C C . TRP A 1 83 ? 9.434 5.966 -23.678 1.00 91.50 83 TRP A C 1
ATOM 645 O O . TRP A 1 83 ? 9.478 6.288 -22.498 1.00 91.50 83 TRP A O 1
ATOM 655 N N . MET A 1 84 ? 9.049 4.748 -24.071 1.00 93.44 84 MET A N 1
ATOM 656 C CA . MET A 1 84 ? 8.622 3.701 -23.137 1.00 93.44 84 MET A CA 1
ATOM 657 C C . MET A 1 84 ? 9.697 3.426 -22.084 1.00 93.44 84 MET A C 1
ATOM 659 O O . MET A 1 84 ? 9.400 3.419 -20.895 1.00 93.44 84 MET A O 1
ATOM 663 N N . ALA A 1 85 ? 10.954 3.254 -22.508 1.00 92.00 85 ALA A N 1
ATOM 664 C CA . ALA A 1 85 ? 12.063 3.014 -21.591 1.00 92.00 85 ALA A CA 1
ATOM 665 C C . ALA A 1 85 ? 12.295 4.191 -20.630 1.00 92.00 85 ALA A C 1
ATOM 667 O O . ALA A 1 85 ? 12.525 3.964 -19.445 1.00 92.00 85 ALA A O 1
ATOM 668 N N . ALA A 1 86 ? 12.229 5.433 -21.122 1.00 93.44 86 ALA A N 1
ATOM 669 C CA . ALA A 1 86 ? 12.398 6.621 -20.289 1.00 93.44 86 ALA A CA 1
ATOM 670 C C . ALA A 1 86 ? 11.262 6.768 -19.265 1.00 93.44 86 ALA A C 1
ATOM 672 O O . ALA A 1 86 ? 11.535 6.944 -18.082 1.00 93.44 86 ALA A O 1
ATOM 673 N N . ILE A 1 87 ? 10.005 6.638 -19.700 1.00 95.12 87 ILE A N 1
ATOM 674 C CA . ILE A 1 87 ? 8.828 6.781 -18.833 1.00 95.12 87 ILE A CA 1
ATOM 675 C C . ILE A 1 87 ? 8.814 5.687 -17.761 1.00 95.12 87 ILE A C 1
ATOM 677 O O . ILE A 1 87 ? 8.610 6.002 -16.595 1.00 95.12 87 ILE A O 1
ATOM 681 N N . LEU A 1 88 ? 9.096 4.428 -18.116 1.00 95.31 88 LEU A N 1
ATOM 682 C CA . LEU A 1 88 ? 9.186 3.333 -17.139 1.00 95.31 88 LEU A CA 1
ATOM 683 C C . LEU A 1 88 ? 10.308 3.548 -16.134 1.00 95.31 88 LEU A C 1
ATOM 685 O O . LEU A 1 88 ? 10.087 3.380 -14.941 1.00 95.31 88 LEU A O 1
ATOM 689 N N . ALA A 1 89 ? 11.503 3.924 -16.596 1.00 94.12 89 ALA A N 1
ATOM 690 C CA . ALA A 1 89 ? 12.631 4.149 -15.699 1.00 94.12 89 ALA A CA 1
ATOM 691 C C . ALA A 1 89 ? 12.345 5.291 -14.715 1.00 94.12 89 ALA A C 1
ATOM 693 O O . ALA A 1 89 ? 12.618 5.146 -13.527 1.00 94.12 89 ALA A O 1
ATOM 694 N N . VAL A 1 90 ? 11.762 6.396 -15.192 1.00 95.56 90 VAL A N 1
ATOM 695 C CA . VAL A 1 90 ? 11.385 7.535 -14.344 1.00 95.56 90 VAL A CA 1
ATOM 696 C C . VAL A 1 90 ? 10.242 7.164 -13.404 1.00 95.56 90 VAL A C 1
ATOM 698 O O . VAL A 1 90 ? 10.361 7.401 -12.209 1.00 95.56 90 VAL A O 1
ATOM 701 N N . GLY A 1 91 ? 9.169 6.549 -13.903 1.00 95.88 91 GLY A N 1
ATOM 702 C CA . GLY A 1 91 ? 8.024 6.150 -13.081 1.00 95.88 91 GLY A CA 1
ATOM 703 C C . GLY A 1 91 ? 8.418 5.176 -11.971 1.00 95.88 91 GLY A C 1
ATOM 704 O O . GLY A 1 91 ? 8.030 5.363 -10.823 1.00 95.88 91 GLY A O 1
ATOM 705 N N . MET A 1 92 ? 9.269 4.197 -12.288 1.00 95.31 92 MET A N 1
ATOM 706 C CA . MET A 1 92 ? 9.786 3.238 -11.311 1.00 95.31 92 MET A CA 1
ATOM 707 C C . MET A 1 92 ? 10.724 3.893 -10.291 1.00 95.31 92 MET A C 1
ATOM 709 O O . MET A 1 92 ? 10.668 3.578 -9.106 1.00 95.31 92 MET A O 1
ATOM 713 N N . ALA A 1 93 ? 11.573 4.826 -10.735 1.00 95.69 93 ALA A N 1
ATOM 714 C CA . ALA A 1 93 ? 12.434 5.595 -9.841 1.00 95.69 93 ALA A CA 1
ATOM 715 C C . ALA A 1 93 ? 11.613 6.458 -8.876 1.00 95.69 93 ALA A C 1
ATOM 717 O O . ALA A 1 93 ? 11.900 6.476 -7.685 1.00 95.69 93 ALA A O 1
ATOM 718 N N . VAL A 1 94 ? 10.579 7.136 -9.382 1.00 97.06 94 VAL A N 1
ATOM 719 C CA . VAL A 1 94 ? 9.666 7.949 -8.574 1.00 97.06 94 VAL A CA 1
ATOM 720 C C . VAL A 1 94 ? 8.952 7.074 -7.546 1.00 97.06 94 VAL A C 1
ATOM 722 O O . VAL A 1 94 ? 9.041 7.383 -6.365 1.00 97.06 94 VAL A O 1
ATOM 725 N N . ALA A 1 95 ? 8.337 5.961 -7.956 1.00 96.00 95 ALA A N 1
ATOM 726 C CA . ALA A 1 95 ? 7.652 5.049 -7.036 1.00 96.00 95 ALA A CA 1
ATOM 727 C C . ALA A 1 95 ? 8.595 4.475 -5.959 1.00 96.00 95 ALA A C 1
ATOM 729 O O . ALA A 1 95 ? 8.249 4.452 -4.782 1.00 96.00 95 ALA A O 1
ATOM 730 N N . GLY A 1 96 ? 9.809 4.058 -6.334 1.00 95.56 96 GLY A N 1
ATOM 731 C CA . GLY A 1 96 ? 10.784 3.528 -5.377 1.00 95.56 96 GLY A CA 1
ATOM 732 C C . GLY A 1 96 ? 11.300 4.580 -4.388 1.00 95.56 96 GLY A C 1
ATOM 733 O O . GLY A 1 96 ? 11.407 4.309 -3.194 1.00 95.56 96 GLY A O 1
ATOM 734 N N . VAL A 1 97 ? 11.588 5.799 -4.857 1.00 95.44 97 VAL A N 1
ATOM 735 C CA . VAL A 1 97 ? 12.049 6.897 -3.991 1.00 95.44 97 VAL A CA 1
ATOM 736 C C . VAL A 1 97 ? 10.940 7.366 -3.052 1.00 95.44 97 VAL A C 1
ATOM 738 O O . VAL A 1 97 ? 11.226 7.642 -1.888 1.00 95.44 97 VAL A O 1
ATOM 741 N N . THR A 1 98 ? 9.686 7.430 -3.511 1.00 96.44 98 THR A N 1
ATOM 742 C CA . THR A 1 98 ? 8.572 7.771 -2.617 1.00 96.44 98 THR A CA 1
ATOM 743 C C . THR A 1 98 ? 8.313 6.698 -1.570 1.00 96.44 98 THR A C 1
ATOM 745 O O . THR A 1 98 ? 7.938 7.061 -0.463 1.00 96.44 98 THR A O 1
ATOM 748 N N . GLY A 1 99 ? 8.595 5.422 -1.857 1.00 93.94 99 GLY A N 1
ATOM 749 C CA . GLY A 1 99 ? 8.519 4.345 -0.862 1.00 93.94 99 GLY A CA 1
ATOM 750 C C . GLY A 1 99 ? 9.532 4.530 0.264 1.00 93.94 99 GLY A C 1
ATOM 751 O O . GLY A 1 99 ? 9.163 4.562 1.432 1.00 93.94 99 GLY A O 1
ATOM 752 N N . ILE A 1 100 ? 10.796 4.798 -0.086 1.00 93.12 100 ILE A N 1
ATOM 753 C CA . ILE A 1 100 ? 11.839 5.119 0.906 1.00 93.12 100 ILE A CA 1
ATOM 754 C C . ILE A 1 100 ? 11.465 6.372 1.712 1.00 93.12 100 ILE A C 1
ATOM 756 O O . ILE A 1 100 ? 11.712 6.445 2.913 1.00 93.12 100 ILE A O 1
ATOM 760 N N . ALA A 1 101 ? 10.882 7.381 1.060 1.00 93.94 101 ALA A N 1
ATOM 761 C CA . ALA A 1 101 ? 10.444 8.591 1.744 1.00 93.94 101 ALA A CA 1
ATOM 762 C C . ALA A 1 101 ? 9.266 8.328 2.700 1.00 93.94 101 ALA A C 1
ATOM 764 O O . ALA A 1 101 ? 9.218 8.940 3.765 1.00 93.94 101 ALA A O 1
ATOM 765 N N . ALA A 1 102 ? 8.353 7.416 2.353 1.00 91.44 102 ALA A N 1
ATOM 766 C CA . ALA A 1 102 ? 7.213 7.037 3.185 1.00 91.44 102 ALA A CA 1
ATOM 767 C C . ALA A 1 102 ? 7.633 6.337 4.488 1.00 91.44 102 ALA A C 1
ATOM 769 O O . ALA A 1 102 ? 7.026 6.597 5.525 1.00 91.44 102 ALA A O 1
ATOM 770 N N . ASP A 1 103 ? 8.725 5.563 4.478 1.00 86.06 103 ASP A N 1
ATOM 771 C CA . ASP A 1 103 ? 9.293 4.969 5.701 1.00 86.06 103 ASP A CA 1
ATOM 772 C C . ASP A 1 103 ? 9.780 6.030 6.709 1.00 86.06 103 ASP A C 1
ATOM 774 O O . ASP A 1 103 ? 9.810 5.790 7.917 1.00 86.06 103 ASP A O 1
ATOM 778 N N . LEU A 1 104 ? 10.167 7.216 6.225 1.00 88.75 104 LEU A N 1
ATOM 779 C CA . LEU A 1 104 ? 10.676 8.317 7.053 1.00 88.75 104 LEU A CA 1
ATOM 780 C C . LEU A 1 104 ? 9.601 9.359 7.386 1.00 88.75 104 LEU A C 1
ATOM 782 O O . LEU A 1 104 ? 9.702 10.061 8.392 1.00 88.75 104 LEU A O 1
ATOM 786 N N . ILE A 1 105 ? 8.599 9.499 6.519 1.00 91.94 105 ILE A N 1
ATOM 787 C CA . ILE A 1 105 ? 7.568 10.533 6.578 1.00 91.94 105 ILE A CA 1
ATOM 788 C C . ILE A 1 105 ? 6.214 9.838 6.356 1.00 91.94 105 ILE A C 1
ATOM 790 O O . ILE A 1 105 ? 5.752 9.774 5.217 1.00 91.94 105 ILE A O 1
ATOM 794 N N . PRO A 1 106 ? 5.546 9.349 7.422 1.00 87.44 106 PRO A N 1
ATOM 795 C CA . PRO A 1 106 ? 4.300 8.580 7.310 1.00 87.44 106 PRO A CA 1
ATOM 796 C C . PRO A 1 106 ? 3.184 9.233 6.471 1.00 87.44 106 PRO A C 1
ATOM 798 O O . PRO A 1 106 ? 2.484 8.518 5.756 1.00 87.44 106 PRO A O 1
ATOM 801 N N . PRO A 1 107 ? 3.024 10.575 6.451 1.00 89.50 107 PRO A N 1
ATOM 802 C CA . PRO A 1 107 ? 2.074 11.223 5.542 1.00 89.50 107 PRO A CA 1
ATOM 803 C C . PRO A 1 107 ? 2.322 10.990 4.039 1.00 89.50 107 PRO A C 1
ATOM 805 O O . PRO A 1 107 ? 1.439 11.271 3.234 1.00 89.50 107 PRO A O 1
ATOM 808 N N . LEU A 1 108 ? 3.507 10.516 3.633 1.00 92.19 108 LEU A N 1
ATOM 809 C CA . LEU A 1 108 ? 3.816 10.189 2.237 1.00 92.19 108 LEU A CA 1
ATOM 810 C C . LEU A 1 108 ? 3.377 8.776 1.827 1.00 92.19 108 LEU A C 1
ATOM 812 O O . LEU A 1 108 ? 3.482 8.456 0.646 1.00 92.19 108 LEU A O 1
ATOM 816 N N . GLU A 1 109 ? 2.873 7.948 2.747 1.00 88.62 109 GLU A N 1
ATOM 817 C CA . GLU A 1 109 ? 2.399 6.589 2.441 1.00 88.62 109 GLU A CA 1
ATOM 818 C C . GLU A 1 109 ? 1.302 6.601 1.368 1.00 88.62 109 GLU A C 1
ATOM 820 O O . GLU A 1 109 ? 1.419 5.895 0.372 1.00 88.62 109 GLU A O 1
ATOM 825 N N . ASP A 1 110 ? 0.319 7.497 1.488 1.00 88.25 110 ASP A N 1
ATOM 826 C CA . ASP A 1 110 ? -0.750 7.681 0.495 1.00 88.25 110 ASP A CA 1
ATOM 827 C C . ASP A 1 110 ? -0.208 8.084 -0.889 1.00 88.25 110 ASP A C 1
ATOM 829 O O . ASP A 1 110 ? -0.698 7.640 -1.931 1.00 88.25 110 ASP A O 1
ATOM 833 N N . LEU A 1 111 ? 0.816 8.946 -0.915 1.00 93.50 111 LEU A N 1
ATOM 834 C CA . LEU A 1 111 ? 1.466 9.353 -2.159 1.00 93.50 111 LEU A CA 1
ATOM 835 C C . LEU A 1 111 ? 2.216 8.172 -2.784 1.00 93.50 111 LEU A C 1
ATOM 837 O O . LEU A 1 111 ? 2.163 7.983 -4.000 1.00 93.50 111 LEU A O 1
ATOM 841 N N . HIS A 1 112 ? 2.926 7.394 -1.966 1.00 95.75 112 HIS A N 1
ATOM 842 C CA . HIS A 1 112 ? 3.613 6.197 -2.421 1.00 95.75 112 HIS A CA 1
ATOM 843 C C . HIS A 1 112 ? 2.627 5.157 -2.956 1.00 95.75 112 HIS A C 1
ATOM 845 O O . HIS A 1 112 ? 2.847 4.668 -4.059 1.00 95.75 112 HIS A O 1
ATOM 851 N N . GLU A 1 113 ? 1.526 4.889 -2.252 1.00 91.75 113 GLU A N 1
ATOM 852 C CA . GLU A 1 113 ? 0.470 3.965 -2.681 1.00 91.75 113 GLU A CA 1
ATOM 853 C C . GLU A 1 113 ? -0.075 4.360 -4.061 1.00 91.75 113 GLU A C 1
ATOM 855 O O . GLU A 1 113 ? -0.047 3.556 -4.995 1.00 91.75 113 GLU A O 1
ATOM 860 N N . GLY A 1 114 ? -0.463 5.629 -4.241 1.00 92.69 114 GLY A N 1
ATOM 861 C CA . GLY A 1 114 ? -0.979 6.115 -5.524 1.00 92.69 114 GLY A CA 1
ATOM 862 C C . GLY A 1 114 ? 0.045 6.034 -6.665 1.00 92.69 114 GLY A C 1
ATOM 863 O O . GLY A 1 114 ? -0.292 5.670 -7.795 1.00 92.69 114 GLY A O 1
ATOM 864 N N . LEU A 1 115 ? 1.319 6.336 -6.393 1.00 95.38 115 LEU A N 1
ATOM 865 C CA . LEU A 1 115 ? 2.391 6.219 -7.389 1.00 95.38 115 LEU A CA 1
ATOM 866 C C . LEU A 1 115 ? 2.748 4.759 -7.696 1.00 95.38 115 LEU A C 1
ATOM 868 O O . LEU A 1 115 ? 3.045 4.437 -8.849 1.00 95.38 115 LEU A O 1
ATOM 872 N N . ALA A 1 116 ? 2.706 3.876 -6.699 1.00 94.38 116 ALA A N 1
ATOM 873 C CA . ALA A 1 116 ? 2.920 2.446 -6.861 1.00 94.38 116 ALA A CA 1
ATOM 874 C C . ALA A 1 116 ? 1.807 1.832 -7.722 1.00 94.38 116 ALA A C 1
ATOM 876 O O . ALA A 1 116 ? 2.103 1.110 -8.678 1.00 94.38 116 ALA A O 1
ATOM 877 N N . GLU A 1 117 ? 0.546 2.196 -7.483 1.00 93.25 117 GLU A N 1
ATOM 878 C CA . GLU A 1 117 ? -0.582 1.770 -8.313 1.00 93.25 117 GLU A CA 1
ATOM 879 C C . GLU A 1 117 ? -0.446 2.274 -9.758 1.00 93.25 117 GLU A C 1
ATOM 881 O O . GLU A 1 117 ? -0.539 1.494 -10.711 1.00 93.25 117 GLU A O 1
ATOM 886 N N . ALA A 1 118 ? -0.122 3.557 -9.949 1.00 94.69 118 ALA A N 1
ATOM 887 C CA . ALA A 1 118 ? 0.141 4.108 -11.277 1.00 94.69 118 ALA A CA 1
ATOM 888 C C . ALA A 1 118 ? 1.301 3.384 -11.990 1.00 94.69 118 ALA A C 1
ATOM 890 O O . ALA A 1 118 ? 1.248 3.143 -13.201 1.00 94.69 118 ALA A O 1
ATOM 891 N N . SER A 1 119 ? 2.346 3.000 -11.249 1.00 95.38 119 SER A N 1
ATOM 892 C CA . SER A 1 119 ? 3.489 2.270 -11.801 1.00 95.38 119 SER A CA 1
ATOM 893 C C . SER A 1 119 ? 3.125 0.853 -12.261 1.00 95.38 119 SER A C 1
ATOM 895 O O . SER A 1 119 ? 3.632 0.417 -13.297 1.00 95.38 119 SER A O 1
ATOM 897 N N . LEU A 1 120 ? 2.191 0.165 -11.585 1.00 94.81 120 LEU A N 1
ATOM 898 C CA . LEU A 1 120 ? 1.657 -1.117 -12.058 1.00 94.81 120 LEU A CA 1
ATOM 899 C C . LEU A 1 120 ? 0.993 -0.942 -13.422 1.00 94.81 120 LEU A C 1
ATOM 901 O O . LEU A 1 120 ? 1.329 -1.657 -14.368 1.00 94.81 120 LEU A O 1
ATOM 905 N N . TRP A 1 121 ? 0.087 0.029 -13.546 1.00 95.31 121 TRP A N 1
ATOM 906 C CA . TRP A 1 121 ? -0.597 0.301 -14.810 1.00 95.31 121 TRP A CA 1
ATOM 907 C C . TRP A 1 121 ? 0.381 0.650 -15.929 1.00 95.31 121 TRP A C 1
ATOM 909 O O . TRP A 1 121 ? 0.218 0.195 -17.063 1.00 95.31 121 TRP A O 1
ATOM 919 N N . LEU A 1 122 ? 1.446 1.384 -15.609 1.00 95.12 122 LEU A N 1
ATOM 920 C CA . LEU A 1 122 ? 2.514 1.687 -16.552 1.00 95.12 122 LEU A CA 1
ATOM 921 C C . LEU A 1 122 ? 3.259 0.422 -17.025 1.00 95.12 122 LEU A C 1
ATOM 923 O O . LEU A 1 122 ? 3.515 0.272 -18.224 1.00 95.12 122 LEU A O 1
ATOM 927 N N . VAL A 1 123 ? 3.582 -0.507 -16.118 1.00 95.38 123 VAL A N 1
ATOM 928 C CA . VAL A 1 123 ? 4.226 -1.794 -16.446 1.00 95.38 123 VAL A CA 1
ATOM 929 C C . VAL A 1 123 ? 3.298 -2.687 -17.276 1.00 95.38 123 VAL A C 1
ATOM 931 O O . VAL A 1 123 ? 3.738 -3.276 -18.268 1.00 95.38 123 VAL A O 1
ATOM 934 N N . LEU A 1 124 ? 2.010 -2.756 -16.933 1.00 95.12 124 LEU A N 1
ATOM 935 C CA . LEU A 1 124 ? 1.014 -3.513 -17.694 1.00 95.12 124 LEU A CA 1
ATOM 936 C C . LEU A 1 124 ? 0.833 -2.941 -19.104 1.00 95.12 124 LEU A C 1
ATOM 938 O O . LEU A 1 124 ? 0.851 -3.694 -20.080 1.00 95.12 124 LEU A O 1
ATOM 942 N N . ALA A 1 125 ? 0.742 -1.615 -19.235 1.00 93.94 125 ALA A N 1
ATOM 943 C CA . ALA A 1 125 ? 0.683 -0.942 -20.528 1.00 93.94 125 ALA A CA 1
ATOM 944 C C . ALA A 1 125 ? 1.935 -1.237 -21.370 1.00 93.94 125 ALA A C 1
ATOM 946 O O . ALA A 1 125 ? 1.827 -1.558 -22.555 1.00 93.94 125 ALA A O 1
ATOM 947 N N . HIS A 1 126 ? 3.123 -1.203 -20.759 1.00 94.31 126 HIS A N 1
ATOM 948 C CA . HIS A 1 126 ? 4.364 -1.604 -21.417 1.00 94.31 126 HIS A CA 1
ATOM 949 C C . HIS A 1 126 ? 4.297 -3.041 -21.944 1.00 94.31 126 HIS A C 1
ATOM 951 O O . HIS A 1 126 ? 4.529 -3.264 -23.134 1.00 94.31 126 HIS A O 1
ATOM 957 N N . ALA A 1 127 ? 3.946 -4.004 -21.088 1.00 92.62 127 ALA A N 1
ATOM 958 C CA . ALA A 1 127 ? 3.853 -5.410 -21.464 1.00 92.62 127 ALA A CA 1
ATOM 959 C C . ALA A 1 127 ? 2.839 -5.630 -22.600 1.00 92.62 127 ALA A C 1
ATOM 961 O O . ALA A 1 127 ? 3.144 -6.330 -23.568 1.00 92.62 127 ALA A O 1
ATOM 962 N N . ALA A 1 128 ? 1.678 -4.972 -22.532 1.00 90.81 128 ALA A N 1
ATOM 963 C CA . ALA A 1 128 ? 0.638 -5.041 -23.554 1.00 90.81 128 ALA A CA 1
ATOM 964 C C . ALA A 1 128 ? 1.104 -4.473 -24.904 1.00 90.81 128 ALA A C 1
ATOM 966 O O . ALA A 1 128 ? 0.915 -5.114 -25.939 1.00 90.81 128 ALA A O 1
ATOM 967 N N . ILE A 1 129 ? 1.770 -3.312 -24.913 1.00 90.06 129 ILE A N 1
ATOM 968 C CA . ILE A 1 129 ? 2.306 -2.700 -26.139 1.00 90.06 129 ILE A CA 1
ATOM 969 C C . ILE A 1 129 ? 3.385 -3.592 -26.764 1.00 90.06 129 ILE A C 1
ATOM 971 O O . ILE A 1 129 ? 3.385 -3.802 -27.978 1.00 90.06 129 ILE A O 1
ATOM 975 N N . ILE A 1 130 ? 4.293 -4.155 -25.960 1.00 89.56 130 ILE A N 1
ATOM 976 C CA . ILE A 1 130 ? 5.324 -5.078 -26.455 1.00 89.56 130 ILE A CA 1
ATOM 977 C C . ILE A 1 130 ? 4.681 -6.350 -27.021 1.00 89.56 130 ILE A C 1
ATOM 979 O O . ILE A 1 130 ? 5.003 -6.750 -28.143 1.00 89.56 130 ILE A O 1
ATOM 983 N N . ALA A 1 131 ? 3.729 -6.954 -26.307 1.00 87.00 131 ALA A N 1
ATOM 984 C CA . ALA A 1 131 ? 2.987 -8.110 -26.799 1.00 87.00 131 ALA A CA 1
ATOM 985 C C . ALA A 1 131 ? 2.258 -7.792 -28.115 1.00 87.00 131 ALA A C 1
ATOM 987 O O . ALA A 1 131 ? 2.318 -8.579 -29.057 1.00 87.00 131 ALA A O 1
ATOM 988 N N . TRP A 1 132 ? 1.647 -6.614 -28.233 1.00 84.50 132 TRP A N 1
ATOM 989 C CA . TRP A 1 132 ? 0.998 -6.161 -29.460 1.00 84.50 132 TRP A CA 1
ATOM 990 C C . TRP A 1 132 ? 1.979 -5.996 -30.628 1.00 84.50 132 TRP A C 1
ATOM 992 O O . TRP A 1 132 ? 1.718 -6.487 -31.725 1.00 84.50 132 TRP A O 1
ATOM 1002 N N . ILE A 1 133 ? 3.126 -5.347 -30.413 1.00 84.12 133 ILE A N 1
ATOM 1003 C CA . ILE A 1 133 ? 4.119 -5.112 -31.473 1.00 84.12 133 ILE A CA 1
ATOM 1004 C C . ILE A 1 133 ? 4.713 -6.437 -31.975 1.00 84.12 133 ILE A C 1
ATOM 1006 O O . ILE A 1 133 ? 4.844 -6.625 -33.185 1.00 84.12 133 ILE A O 1
ATOM 1010 N N . PHE A 1 134 ? 5.047 -7.365 -31.073 1.00 81.00 134 PHE A N 1
ATOM 1011 C CA . PHE A 1 134 ? 5.755 -8.603 -31.427 1.00 81.00 134 PHE A CA 1
ATOM 1012 C C . PHE A 1 134 ? 4.839 -9.810 -31.690 1.00 81.00 134 PHE A C 1
ATOM 1014 O O . PHE A 1 134 ? 5.243 -10.731 -32.396 1.00 81.00 134 PHE A O 1
ATOM 1021 N N . GLN A 1 135 ? 3.603 -9.814 -31.181 1.00 71.94 135 GLN A N 1
ATOM 1022 C CA . GLN A 1 135 ? 2.619 -10.891 -31.379 1.00 71.94 135 GLN A CA 1
ATOM 1023 C C . GLN A 1 135 ? 1.332 -10.428 -32.083 1.00 71.94 135 GLN A C 1
ATOM 1025 O O . GLN A 1 135 ? 0.366 -11.187 -32.176 1.00 71.94 135 GLN A O 1
ATOM 1030 N N . GLY A 1 136 ? 1.301 -9.213 -32.638 1.00 60.44 136 GLY A N 1
ATOM 1031 C CA . GLY A 1 136 ? 0.087 -8.559 -33.138 1.00 60.44 136 GLY A CA 1
ATOM 1032 C C . GLY A 1 136 ? -0.678 -9.281 -34.248 1.00 60.44 136 GLY A C 1
ATOM 1033 O O . GLY A 1 136 ? -1.826 -8.926 -34.497 1.00 60.44 136 GLY A O 1
ATOM 1034 N N . ARG A 1 137 ? -0.097 -10.283 -34.925 1.00 61.91 137 ARG A N 1
ATOM 1035 C CA . ARG A 1 137 ? -0.838 -11.149 -35.866 1.00 61.91 137 ARG A CA 1
ATOM 1036 C C . ARG A 1 137 ? -1.625 -12.252 -35.137 1.00 61.91 137 ARG A C 1
ATOM 1038 O O . ARG A 1 137 ? -2.726 -12.572 -35.549 1.00 61.91 137 ARG A O 1
ATOM 1045 N N . ARG A 1 138 ? -1.095 -12.774 -34.025 1.00 63.94 138 ARG A N 1
ATOM 1046 C CA . ARG A 1 138 ? -1.707 -13.821 -33.185 1.00 63.94 138 ARG A CA 1
ATOM 1047 C C . ARG A 1 138 ? -2.733 -13.237 -32.202 1.00 63.94 138 ARG A C 1
ATOM 1049 O O . ARG A 1 138 ? -3.807 -13.796 -32.033 1.00 63.94 138 ARG A O 1
ATOM 1056 N N . VAL A 1 139 ? -2.441 -12.063 -31.637 1.00 60.38 139 VAL A N 1
ATOM 1057 C CA . VAL A 1 139 ? -3.340 -11.327 -30.726 1.00 60.38 139 VAL A CA 1
ATOM 1058 C C . VAL A 1 139 ? -4.574 -10.776 -31.455 1.00 60.38 139 VAL A C 1
ATOM 1060 O O . VAL A 1 139 ? -5.674 -10.818 -30.910 1.00 60.38 139 VAL A O 1
ATOM 1063 N N . ARG A 1 140 ? -4.432 -10.327 -32.715 1.00 61.75 140 ARG A N 1
ATOM 1064 C CA . ARG A 1 140 ? -5.573 -9.894 -33.547 1.00 61.75 140 ARG A CA 1
ATOM 1065 C C . ARG A 1 140 ? -6.580 -11.008 -33.816 1.00 61.75 140 ARG A C 1
ATOM 1067 O O . ARG A 1 140 ? -7.764 -10.713 -33.889 1.00 61.75 140 ARG A O 1
ATOM 1074 N N . GLU A 1 141 ? -6.137 -12.255 -33.948 1.00 63.88 141 GLU A N 1
ATOM 1075 C CA . GLU A 1 141 ? -7.055 -13.390 -34.113 1.00 63.88 141 GLU A CA 1
ATOM 1076 C C . GLU A 1 141 ? -7.768 -13.754 -32.801 1.00 63.88 141 GLU A C 1
ATOM 1078 O O . GLU A 1 141 ? -8.942 -14.101 -32.829 1.00 63.88 141 GLU A O 1
ATOM 1083 N N . MET A 1 142 ? -7.115 -13.587 -31.645 1.00 58.50 142 MET A N 1
ATOM 1084 C CA . MET A 1 142 ? -7.738 -13.818 -30.332 1.00 58.50 142 MET A CA 1
ATOM 1085 C C . MET A 1 142 ? -8.755 -12.730 -29.943 1.00 58.50 142 MET A C 1
ATOM 1087 O O . MET A 1 142 ? -9.804 -13.033 -29.383 1.00 58.50 142 MET A O 1
ATOM 1091 N N . LEU A 1 143 ? -8.480 -11.458 -30.258 1.00 58.84 143 LEU A N 1
ATOM 1092 C CA . LEU A 1 143 ? -9.334 -10.326 -29.865 1.00 58.84 143 LEU A CA 1
ATOM 1093 C C . LEU A 1 143 ? -10.588 -10.140 -30.734 1.00 58.84 143 LEU A C 1
ATOM 1095 O O . LEU A 1 143 ? -11.537 -9.499 -30.279 1.00 58.84 143 LEU A O 1
ATOM 1099 N N . LYS A 1 144 ? -10.647 -10.737 -31.934 1.00 58.41 144 LYS A N 1
ATOM 1100 C CA . LYS A 1 144 ? -11.861 -10.747 -32.778 1.00 58.41 144 LYS A CA 1
ATOM 1101 C C . LYS A 1 144 ? -13.086 -11.350 -32.066 1.00 58.41 144 LYS A C 1
ATOM 1103 O O . LYS A 1 144 ? -14.203 -11.064 -32.480 1.00 58.41 144 LYS A O 1
ATOM 1108 N N . GLY A 1 145 ? -12.894 -12.127 -30.992 1.00 57.19 145 GLY A N 1
ATOM 1109 C CA . GLY A 1 145 ? -13.975 -12.696 -30.177 1.00 57.19 145 GLY A CA 1
ATOM 1110 C C . GLY A 1 145 ? -14.352 -11.923 -28.903 1.00 57.19 145 GLY A C 1
ATOM 1111 O O . GLY A 1 145 ? -15.337 -12.285 -28.272 1.00 57.19 145 GLY A O 1
ATOM 1112 N N . ALA A 1 146 ? -13.609 -10.882 -28.499 1.00 57.88 146 ALA A N 1
ATOM 1113 C CA . ALA A 1 146 ? -13.740 -10.279 -27.157 1.00 57.88 146 ALA A CA 1
ATOM 1114 C C . ALA A 1 146 ? -13.898 -8.744 -27.146 1.00 57.88 146 ALA A C 1
ATOM 1116 O O . ALA A 1 146 ? -13.813 -8.103 -26.098 1.00 57.88 146 ALA A O 1
ATOM 1117 N N . MET A 1 147 ? -14.138 -8.133 -28.307 1.00 52.50 147 MET A N 1
ATOM 1118 C CA . MET A 1 147 ? -14.180 -6.675 -28.458 1.00 52.50 147 MET A CA 1
ATOM 1119 C C . MET A 1 147 ? -15.349 -5.937 -27.760 1.00 52.50 147 MET A C 1
ATOM 1121 O O . MET A 1 147 ? -15.128 -4.794 -27.366 1.00 52.50 147 MET A O 1
ATOM 1125 N N . PRO A 1 148 ? -16.552 -6.514 -27.535 1.00 48.62 148 PRO A N 1
ATOM 1126 C CA . PRO A 1 148 ? -17.615 -5.780 -26.842 1.00 48.62 148 PRO A CA 1
ATOM 1127 C C . PRO A 1 148 ? -17.484 -5.792 -25.307 1.00 48.62 148 PRO A C 1
ATOM 1129 O O . PRO A 1 148 ? -18.131 -4.986 -24.647 1.00 48.62 148 PRO A O 1
ATOM 1132 N N . ALA A 1 149 ? -16.634 -6.646 -24.720 1.00 52.56 149 ALA A N 1
ATOM 1133 C CA . ALA A 1 149 ? -16.498 -6.765 -23.261 1.00 52.56 149 ALA A CA 1
ATOM 1134 C C . ALA A 1 149 ? -15.525 -5.739 -22.642 1.00 52.56 149 ALA A C 1
ATOM 1136 O O . ALA A 1 149 ? -15.694 -5.329 -21.497 1.00 52.56 149 ALA A O 1
ATOM 1137 N N . LEU A 1 150 ? -14.521 -5.284 -23.401 1.00 53.25 150 LEU A N 1
ATOM 1138 C CA . LEU A 1 150 ? -13.464 -4.394 -22.898 1.00 53.25 150 LEU A CA 1
ATOM 1139 C C . LEU A 1 150 ? -13.888 -2.919 -22.786 1.00 53.25 150 LEU A C 1
ATOM 1141 O O . LEU A 1 150 ? -13.289 -2.176 -22.013 1.00 53.25 150 LEU A O 1
ATOM 1145 N N . LEU A 1 151 ? -14.935 -2.494 -23.502 1.00 49.03 151 LEU A N 1
ATOM 1146 C CA . LEU A 1 151 ? -15.426 -1.109 -23.459 1.00 49.03 151 LEU A CA 1
ATOM 1147 C C . LEU A 1 151 ? -16.340 -0.826 -22.249 1.00 49.03 151 LEU A C 1
ATOM 1149 O O . LEU A 1 151 ? -16.523 0.330 -21.884 1.00 49.03 151 LEU A O 1
ATOM 1153 N N . ALA A 1 152 ? -16.881 -1.869 -21.606 1.00 47.41 152 ALA A N 1
ATOM 1154 C CA . ALA A 1 152 ? -17.776 -1.741 -20.452 1.00 47.41 152 ALA A CA 1
ATOM 1155 C C . ALA A 1 152 ? -17.032 -1.525 -19.117 1.00 47.41 152 ALA A C 1
ATOM 1157 O O . ALA A 1 152 ? -17.607 -0.993 -18.173 1.00 47.41 152 ALA A O 1
ATOM 1158 N N . ILE A 1 153 ? -15.748 -1.893 -19.039 1.00 54.00 153 ILE A N 1
ATOM 1159 C CA . ILE A 1 153 ? -14.943 -1.803 -17.804 1.00 54.00 153 ILE A CA 1
ATOM 1160 C C . ILE A 1 153 ? -14.350 -0.392 -17.614 1.00 54.00 153 ILE A C 1
ATOM 1162 O O . ILE A 1 153 ? -14.083 0.028 -16.493 1.00 54.00 153 ILE A O 1
ATOM 1166 N N . ALA A 1 154 ? -14.199 0.384 -18.692 1.00 50.53 154 ALA A N 1
ATOM 1167 C CA . ALA A 1 154 ? -13.545 1.696 -18.664 1.00 50.53 154 ALA A CA 1
ATOM 1168 C C . ALA A 1 154 ? -14.420 2.854 -18.130 1.00 50.53 154 ALA A C 1
ATOM 1170 O O . ALA A 1 154 ? -13.936 3.980 -18.049 1.00 50.53 154 ALA A O 1
ATOM 1171 N N . LEU A 1 155 ? -15.689 2.612 -17.770 1.00 46.66 155 LEU A N 1
ATOM 1172 C CA . LEU A 1 155 ? -16.664 3.677 -17.475 1.00 46.66 155 LEU A CA 1
ATOM 1173 C C . LEU A 1 155 ? -17.069 3.820 -15.992 1.00 46.66 155 LEU A C 1
ATOM 1175 O O . LEU A 1 155 ? -18.026 4.529 -15.699 1.00 46.66 155 LEU A O 1
ATOM 1179 N N . LEU A 1 156 ? -16.366 3.178 -15.051 1.00 49.16 156 LEU A N 1
ATOM 1180 C CA . LEU A 1 156 ? -16.745 3.164 -13.622 1.00 49.16 156 LEU A CA 1
ATOM 1181 C C . LEU A 1 156 ? -15.923 4.090 -12.705 1.00 49.16 156 LEU A C 1
ATOM 1183 O O . LEU A 1 156 ? -16.104 4.063 -11.491 1.00 49.16 156 LEU A O 1
ATOM 1187 N N . ALA A 1 157 ? -15.056 4.947 -13.245 1.00 53.69 157 ALA A N 1
ATOM 1188 C CA . ALA A 1 157 ? -14.324 5.918 -12.431 1.00 53.69 157 ALA A CA 1
ATOM 1189 C C . ALA A 1 157 ? -15.172 7.186 -12.185 1.00 53.69 157 ALA A C 1
ATOM 1191 O O . ALA A 1 157 ? -15.130 8.138 -12.963 1.00 53.69 157 ALA A O 1
ATOM 1192 N N . ALA A 1 158 ? -15.951 7.184 -11.100 1.00 54.00 158 ALA A N 1
ATOM 1193 C CA . ALA A 1 158 ? -16.699 8.331 -10.569 1.00 54.00 158 ALA A CA 1
ATOM 1194 C C . ALA A 1 158 ? -16.360 8.541 -9.066 1.00 54.00 158 ALA A C 1
ATOM 1196 O O . ALA A 1 158 ? -15.785 7.648 -8.444 1.00 54.00 158 ALA A O 1
ATOM 1197 N N . PRO A 1 159 ? -16.620 9.727 -8.479 1.00 52.91 159 PRO A N 1
ATOM 1198 C CA . PRO A 1 159 ? -15.795 10.298 -7.410 1.00 52.91 159 PRO A CA 1
ATOM 1199 C C . PRO A 1 159 ? -16.006 9.664 -6.022 1.00 52.91 159 PRO A C 1
ATOM 1201 O O . PRO A 1 159 ? -17.125 9.503 -5.540 1.00 52.91 159 PRO A O 1
ATOM 1204 N N . ALA A 1 160 ? -14.887 9.382 -5.348 1.00 56.28 160 ALA A N 1
ATOM 1205 C CA . ALA A 1 160 ? -14.765 8.565 -4.138 1.00 56.28 160 ALA A CA 1
ATOM 1206 C C . ALA A 1 160 ? -14.981 9.309 -2.798 1.00 56.28 160 ALA A C 1
ATOM 1208 O O . ALA A 1 160 ? -14.296 9.021 -1.822 1.00 56.28 160 ALA A O 1
ATOM 1209 N N . ALA A 1 161 ? -15.922 10.256 -2.723 1.00 49.81 161 ALA A N 1
ATOM 1210 C CA . ALA A 1 161 ? -16.217 10.951 -1.458 1.00 49.81 161 ALA A CA 1
ATOM 1211 C C . ALA A 1 161 ? -17.537 10.493 -0.809 1.00 49.81 161 ALA A C 1
ATOM 1213 O O . ALA A 1 161 ? -17.562 10.232 0.386 1.00 49.81 161 ALA A O 1
ATOM 1214 N N . PHE A 1 162 ? -18.605 10.283 -1.592 1.00 54.09 162 PHE A N 1
ATOM 1215 C CA . PHE A 1 162 ? -19.889 9.759 -1.083 1.00 54.09 162 PHE A CA 1
ATOM 1216 C C . PHE A 1 162 ? -19.934 8.225 -0.972 1.00 54.09 162 PHE A C 1
ATOM 1218 O O . PHE A 1 162 ? -20.834 7.667 -0.350 1.00 54.09 162 PHE A O 1
ATOM 1225 N N . ALA A 1 163 ? -18.963 7.531 -1.572 1.00 69.50 163 ALA A N 1
ATOM 1226 C CA . ALA A 1 163 ? -18.887 6.072 -1.550 1.00 69.50 163 ALA A CA 1
ATOM 1227 C C . ALA A 1 163 ? -18.366 5.517 -0.213 1.00 69.50 163 ALA A C 1
ATOM 1229 O O . ALA A 1 163 ? -18.708 4.396 0.149 1.00 69.50 163 ALA A O 1
ATOM 1230 N N . ALA A 1 164 ? -17.559 6.290 0.524 1.00 79.56 164 ALA A N 1
ATOM 1231 C CA . ALA A 1 164 ? -16.911 5.820 1.746 1.00 79.56 164 ALA A CA 1
ATOM 1232 C C . ALA A 1 164 ? -17.918 5.574 2.882 1.00 79.56 164 ALA A C 1
ATOM 1234 O O . ALA A 1 164 ? -17.893 4.511 3.500 1.00 79.56 164 ALA A O 1
ATOM 1235 N N . ASP A 1 165 ? -18.842 6.514 3.109 1.00 83.00 165 ASP A N 1
ATOM 1236 C CA . ASP A 1 165 ? -19.905 6.358 4.110 1.00 83.00 165 ASP A CA 1
ATOM 1237 C C . ASP A 1 165 ? -20.859 5.221 3.732 1.00 83.00 165 ASP A C 1
ATOM 1239 O O . ASP A 1 165 ? -21.156 4.358 4.552 1.00 83.00 165 ASP A O 1
ATOM 1243 N N . ALA A 1 166 ? -21.275 5.150 2.463 1.00 88.50 166 ALA A N 1
ATOM 1244 C CA . ALA A 1 166 ? -22.137 4.071 1.985 1.00 88.50 166 ALA A CA 1
ATOM 1245 C C . ALA A 1 166 ? -21.482 2.683 2.135 1.00 88.50 166 ALA A C 1
ATOM 1247 O O . ALA A 1 166 ? -22.157 1.717 2.492 1.00 88.50 166 ALA A O 1
ATOM 1248 N N . ALA A 1 167 ? -20.170 2.578 1.895 1.00 92.38 167 ALA A N 1
ATOM 1249 C CA . ALA A 1 167 ? -19.418 1.344 2.094 1.00 92.38 167 ALA A CA 1
ATOM 1250 C C . ALA A 1 167 ? -19.340 0.950 3.579 1.00 92.38 167 ALA A C 1
ATOM 1252 O O . ALA A 1 167 ? -19.601 -0.208 3.913 1.00 92.38 167 ALA A O 1
ATOM 1253 N N . ARG A 1 168 ? -19.061 1.909 4.473 1.00 95.00 168 ARG A N 1
ATOM 1254 C CA . ARG A 1 168 ? -19.072 1.695 5.931 1.00 95.00 168 ARG A CA 1
ATOM 1255 C C . ARG A 1 168 ? -20.424 1.216 6.438 1.00 95.00 168 ARG A C 1
ATOM 1257 O O . ARG A 1 168 ? -20.499 0.222 7.162 1.00 95.00 168 ARG A O 1
ATOM 1264 N N . GLU A 1 169 ? -21.497 1.880 6.017 1.00 94.38 169 GLU A N 1
ATOM 1265 C CA . GLU A 1 169 ? -22.859 1.488 6.376 1.00 94.38 169 GLU A CA 1
ATOM 1266 C C . GLU A 1 169 ? -23.197 0.086 5.861 1.00 94.38 169 GLU A C 1
ATOM 1268 O O . GLU A 1 169 ? -23.786 -0.712 6.590 1.00 94.38 169 GLU A O 1
ATOM 1273 N N . ALA A 1 170 ? -22.769 -0.269 4.646 1.00 96.19 170 ALA A N 1
ATOM 1274 C CA . ALA A 1 170 ? -22.955 -1.616 4.114 1.00 96.19 170 ALA A CA 1
ATOM 1275 C C . ALA A 1 170 ? -22.213 -2.684 4.941 1.00 96.19 170 ALA A C 1
ATOM 1277 O O . ALA A 1 170 ? -22.779 -3.746 5.213 1.00 96.19 170 ALA A O 1
ATOM 1278 N N . ILE A 1 171 ? -20.984 -2.397 5.386 1.00 97.31 171 ILE A N 1
ATOM 1279 C CA . ILE A 1 171 ? -20.196 -3.285 6.258 1.00 97.31 171 ILE A CA 1
ATOM 1280 C C . ILE A 1 171 ? -20.897 -3.470 7.610 1.00 97.31 171 ILE A C 1
ATOM 1282 O O . ILE A 1 171 ? -21.178 -4.603 8.011 1.00 97.31 171 ILE A O 1
ATOM 1286 N N . LYS A 1 172 ? -21.277 -2.374 8.280 1.00 97.31 172 LYS A N 1
ATOM 1287 C CA . LYS A 1 172 ? -22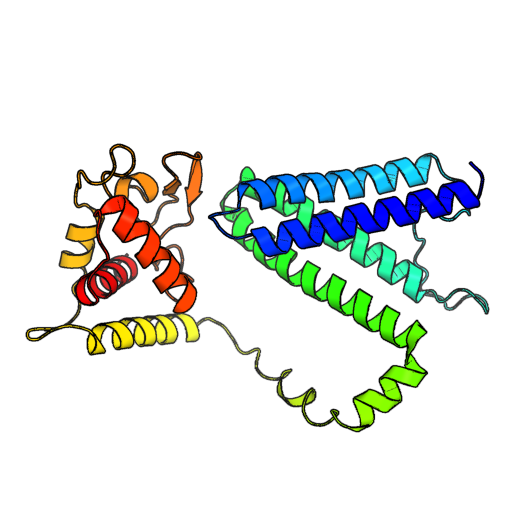.028 -2.422 9.547 1.00 97.31 172 LYS A CA 1
ATOM 1288 C C . LYS A 1 172 ? -23.364 -3.153 9.396 1.00 97.31 172 LYS A C 1
ATOM 1290 O O . LYS A 1 172 ? -23.724 -3.954 10.257 1.00 97.31 172 LYS A O 1
ATOM 1295 N N . ALA A 1 173 ? -24.087 -2.945 8.297 1.00 96.62 173 ALA A N 1
ATOM 1296 C CA . ALA A 1 173 ? -25.324 -3.670 8.012 1.00 96.62 173 ALA A CA 1
ATOM 1297 C C . ALA A 1 173 ? -25.088 -5.184 7.858 1.00 96.62 173 ALA A C 1
ATOM 1299 O O . ALA A 1 173 ? -25.931 -5.985 8.266 1.00 96.62 173 ALA A O 1
ATOM 1300 N N . GLY A 1 174 ? -23.940 -5.588 7.306 1.00 96.75 174 GLY A N 1
ATOM 1301 C CA . GLY A 1 174 ? -23.491 -6.980 7.283 1.00 96.75 174 GLY A CA 1
ATOM 1302 C C . GLY A 1 174 ? -23.338 -7.563 8.689 1.00 96.75 174 GLY A C 1
ATOM 1303 O O . GLY A 1 174 ? -23.912 -8.614 8.978 1.00 96.75 174 GLY A O 1
ATOM 1304 N N . TYR A 1 175 ? -22.655 -6.849 9.586 1.00 97.81 175 TYR A N 1
ATOM 1305 C CA . TYR A 1 175 ? -22.524 -7.257 10.988 1.00 97.81 175 TYR A CA 1
ATOM 1306 C C . TYR A 1 175 ? -23.856 -7.299 11.726 1.00 97.81 175 TYR A C 1
ATOM 1308 O O . TYR A 1 175 ? -24.104 -8.232 12.485 1.00 97.81 175 TYR A O 1
ATOM 1316 N N . ALA A 1 176 ? -24.752 -6.348 11.468 1.00 97.00 176 ALA A N 1
ATOM 1317 C CA . ALA A 1 176 ? -26.063 -6.311 12.106 1.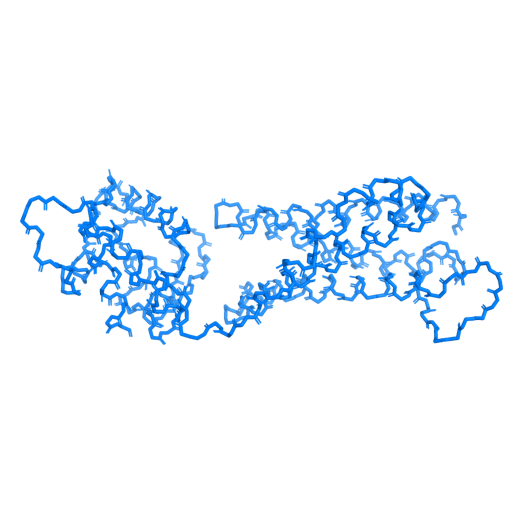00 97.00 176 ALA A CA 1
ATOM 1318 C C . ALA A 1 176 ? -26.884 -7.573 11.789 1.00 97.00 176 ALA A C 1
ATOM 1320 O O . ALA A 1 176 ? -27.569 -8.096 12.662 1.00 97.00 176 ALA A O 1
ATOM 1321 N N . LYS A 1 177 ? -26.768 -8.115 10.567 1.00 95.94 177 LYS A N 1
ATOM 1322 C CA . LYS A 1 177 ? -27.416 -9.383 10.175 1.00 95.94 177 LYS A CA 1
ATOM 1323 C C . LYS A 1 177 ? -26.835 -10.610 10.882 1.00 95.94 177 LYS A C 1
ATOM 1325 O O . LYS A 1 177 ? -27.517 -11.623 10.984 1.00 95.94 177 LYS A O 1
ATOM 1330 N N . GLN A 1 178 ? -25.580 -10.533 11.315 1.00 95.19 178 GLN A N 1
ATOM 1331 C CA . GLN A 1 178 ? -24.874 -11.607 12.019 1.00 95.19 178 GLN A CA 1
ATOM 1332 C C . GLN A 1 178 ? -24.964 -11.461 13.545 1.00 95.19 178 GLN A C 1
ATOM 1334 O O . GLN A 1 178 ? -24.545 -12.357 14.278 1.00 95.19 178 GLN A O 1
ATOM 1339 N N . ALA A 1 179 ? -25.488 -10.336 14.036 1.00 92.69 179 ALA A N 1
ATOM 1340 C CA . ALA A 1 179 ? -25.653 -10.094 15.456 1.00 92.69 179 ALA A CA 1
ATOM 1341 C C . ALA A 1 179 ? -26.743 -11.012 16.039 1.00 92.69 179 ALA A C 1
ATOM 1343 O O . ALA A 1 179 ? -27.768 -11.282 15.414 1.00 92.69 179 ALA A O 1
ATOM 1344 N N . GLY A 1 180 ? -26.494 -11.526 17.245 1.00 84.31 180 GLY A N 1
ATOM 1345 C CA . GLY A 1 180 ? -27.382 -12.479 17.909 1.00 84.31 180 GLY A CA 1
ATOM 1346 C C . GLY A 1 180 ? -28.691 -11.867 18.419 1.00 84.31 180 GLY A C 1
ATOM 1347 O O . GLY A 1 180 ? -28.949 -10.666 18.309 1.00 84.31 180 GLY A O 1
ATOM 1348 N N . ALA A 1 181 ? -29.517 -12.712 19.042 1.00 82.38 181 ALA A N 1
ATOM 1349 C CA . ALA A 1 181 ? -30.735 -12.275 19.716 1.00 82.38 181 ALA A CA 1
ATOM 1350 C C . ALA A 1 181 ? -30.417 -11.204 20.780 1.00 82.38 181 ALA A C 1
ATOM 1352 O O . ALA A 1 181 ? -29.522 -11.389 21.602 1.00 82.38 181 ALA A O 1
ATOM 1353 N N . GLY A 1 182 ? -31.148 -10.086 20.756 1.00 84.00 182 GLY A N 1
ATOM 1354 C CA . GLY A 1 182 ? -30.910 -8.942 21.647 1.00 84.00 182 GLY A CA 1
ATOM 1355 C C . GLY A 1 182 ? -30.056 -7.819 21.048 1.00 84.00 182 GLY A C 1
ATOM 1356 O O . GLY A 1 182 ? -29.743 -6.863 21.755 1.00 84.00 182 GLY A O 1
ATOM 1357 N N . PHE A 1 183 ? -29.697 -7.887 19.761 1.00 95.06 183 PHE A N 1
ATOM 1358 C CA . PHE A 1 183 ? -29.071 -6.760 19.071 1.00 95.06 183 PHE A CA 1
ATOM 1359 C C . PHE A 1 183 ? -30.003 -5.536 19.039 1.00 95.06 183 PHE A C 1
ATOM 1361 O O . PHE A 1 183 ? -31.078 -5.576 18.444 1.00 95.06 183 PHE A O 1
ATOM 1368 N N . ALA A 1 184 ? -29.569 -4.442 19.669 1.00 92.12 184 ALA A N 1
ATOM 1369 C CA . ALA A 1 184 ? -30.306 -3.177 19.764 1.00 92.12 184 ALA A CA 1
ATOM 1370 C C . ALA A 1 184 ? -29.650 -2.036 18.961 1.00 92.12 184 ALA A C 1
ATOM 1372 O O . ALA A 1 184 ? -29.999 -0.872 19.139 1.00 92.12 184 ALA A O 1
ATOM 1373 N N . GLY A 1 185 ? -28.687 -2.366 18.095 1.00 95.75 185 GLY A N 1
ATOM 1374 C CA . GLY A 1 185 ? -27.847 -1.403 17.384 1.00 95.75 185 GLY A CA 1
ATOM 1375 C C . GLY A 1 185 ? -26.421 -1.333 17.933 1.00 95.75 185 GLY A C 1
ATOM 1376 O O . GLY A 1 185 ? -26.132 -1.789 19.047 1.00 95.75 185 GLY A O 1
ATOM 1377 N N . PHE A 1 186 ? -25.522 -0.765 17.130 1.00 98.06 186 PHE A N 1
ATOM 1378 C CA . PHE A 1 186 ? -24.133 -0.523 17.522 1.00 98.06 186 PHE A CA 1
ATOM 1379 C C . PHE A 1 186 ? -24.013 0.690 18.459 1.00 98.06 186 PHE A C 1
ATOM 1381 O O . PHE A 1 186 ? -24.855 1.585 18.429 1.00 98.06 186 PHE A O 1
ATOM 1388 N N . SER A 1 187 ? -22.977 0.721 19.296 1.00 98.19 187 SER A N 1
ATOM 1389 C CA . SER A 1 187 ? -22.703 1.789 20.265 1.00 98.19 187 SER A CA 1
ATOM 1390 C C . SER A 1 187 ? -21.236 2.194 20.224 1.00 98.19 187 SER A C 1
ATOM 1392 O O . SER A 1 187 ? -20.342 1.368 20.420 1.00 98.19 187 SER A O 1
ATOM 1394 N N . ALA A 1 188 ? -21.001 3.496 20.049 1.00 98.00 188 ALA A N 1
ATOM 1395 C CA . ALA A 1 188 ? -19.670 4.084 20.129 1.00 98.00 188 ALA A CA 1
ATOM 1396 C C . ALA A 1 188 ? -19.070 3.944 21.538 1.00 98.00 188 ALA A C 1
ATOM 1398 O O . ALA A 1 188 ? -17.866 3.763 21.686 1.00 98.00 188 ALA A O 1
ATOM 1399 N N . GLU A 1 189 ? -19.893 3.966 22.588 1.00 98.25 189 GLU A N 1
ATOM 1400 C CA . GLU A 1 189 ? -19.455 3.786 23.973 1.00 98.25 189 GLU A CA 1
ATOM 1401 C C . GLU A 1 189 ? -18.941 2.364 24.219 1.00 98.25 189 GLU A C 1
ATOM 1403 O O . GLU A 1 189 ? -17.878 2.190 24.817 1.00 98.25 189 GLU A O 1
ATOM 1408 N N . ARG A 1 190 ? -19.653 1.340 23.721 1.00 98.12 190 ARG A N 1
ATOM 1409 C CA . ARG A 1 190 ? -19.178 -0.052 23.791 1.00 98.12 190 ARG A CA 1
ATOM 1410 C C . ARG A 1 190 ? -17.926 -0.258 22.943 1.00 98.12 190 ARG A C 1
ATOM 1412 O O . ARG A 1 190 ? -16.987 -0.904 23.402 1.00 98.12 190 ARG A O 1
ATOM 1419 N N . GLY A 1 191 ? -17.876 0.348 21.756 1.00 98.12 191 GLY A N 1
ATOM 1420 C CA . GLY A 1 191 ? -16.695 0.321 20.893 1.00 98.12 191 GLY A CA 1
ATOM 1421 C C . GLY A 1 191 ? -15.474 0.958 21.548 1.00 98.12 191 GLY A C 1
ATOM 1422 O O . GLY A 1 191 ? -14.378 0.403 21.493 1.00 98.12 191 GLY A O 1
ATOM 1423 N N . ARG A 1 192 ? -15.667 2.079 22.250 1.00 98.38 192 ARG A N 1
ATOM 1424 C CA . ARG A 1 192 ? -14.623 2.729 23.044 1.00 98.38 192 ARG A CA 1
ATOM 1425 C C . ARG A 1 192 ? -14.138 1.840 24.181 1.00 98.38 192 ARG A C 1
ATOM 1427 O O . ARG A 1 192 ? -12.932 1.683 24.350 1.00 98.38 192 ARG A O 1
ATOM 1434 N N . ALA A 1 193 ? -15.060 1.246 24.935 1.00 98.19 193 ALA A N 1
ATOM 1435 C CA . ALA A 1 193 ? -14.711 0.337 26.021 1.00 98.19 193 ALA A CA 1
ATOM 1436 C C . ALA A 1 193 ? -13.898 -0.865 25.512 1.00 98.19 193 ALA A C 1
ATOM 1438 O O . ALA A 1 193 ? -12.916 -1.247 26.145 1.00 98.19 193 ALA A O 1
ATOM 1439 N N . LEU A 1 194 ? -14.253 -1.416 24.345 1.00 97.62 194 LEU A N 1
ATOM 1440 C CA . LEU A 1 194 ? -13.478 -2.465 23.681 1.00 97.62 194 LEU A CA 1
ATOM 1441 C C . LEU A 1 194 ? -12.083 -1.969 23.270 1.00 97.62 194 LEU A C 1
ATOM 1443 O O . LEU A 1 194 ? -11.088 -2.626 23.579 1.00 97.62 194 LEU A O 1
ATOM 1447 N N . PHE A 1 195 ? -11.999 -0.807 22.615 1.00 97.69 195 PHE A N 1
ATOM 1448 C CA . PHE A 1 195 ? -10.742 -0.209 22.154 1.00 97.69 195 PHE A CA 1
ATOM 1449 C C . PHE A 1 195 ? -9.749 0.017 23.305 1.00 97.69 195 PHE A C 1
ATOM 1451 O O . PHE A 1 195 ? -8.571 -0.311 23.178 1.00 97.69 195 PHE A O 1
ATOM 1458 N N . GLU A 1 196 ? -10.234 0.525 24.439 1.00 97.00 196 GLU A N 1
ATOM 1459 C CA . GLU A 1 196 ? -9.436 0.827 25.634 1.00 97.00 196 GLU A CA 1
ATOM 1460 C C . GLU A 1 196 ? -9.227 -0.394 26.551 1.00 97.00 196 GLU A C 1
ATOM 1462 O O . GLU A 1 196 ? -8.410 -0.340 27.475 1.00 97.00 196 GLU A O 1
ATOM 1467 N N . SER A 1 197 ? -9.933 -1.506 26.304 1.00 95.69 197 SER A N 1
ATOM 1468 C CA . SER A 1 197 ? -9.848 -2.703 27.144 1.00 95.69 197 SER A CA 1
ATOM 1469 C C . SER A 1 197 ? -8.428 -3.266 27.190 1.00 95.69 197 SER A C 1
ATOM 1471 O O . SER A 1 197 ? -7.683 -3.238 26.204 1.00 95.69 197 SER A O 1
ATOM 1473 N N . ARG A 1 198 ? -8.060 -3.787 28.364 1.00 94.75 198 ARG A N 1
ATOM 1474 C CA . ARG A 1 198 ? -6.824 -4.540 28.568 1.00 94.75 198 ARG A CA 1
ATOM 1475 C C . ARG A 1 198 ? -7.116 -6.033 28.611 1.00 94.75 198 ARG A C 1
ATOM 1477 O O . ARG A 1 198 ? -8.040 -6.465 29.292 1.00 94.75 198 ARG A O 1
ATOM 1484 N N . ASN A 1 199 ? -6.278 -6.800 27.933 1.00 93.06 199 ASN A N 1
ATOM 1485 C CA . ASN A 1 199 ? -6.369 -8.237 27.744 1.00 93.06 199 ASN A CA 1
ATOM 1486 C C . ASN A 1 199 ? -5.006 -8.877 28.031 1.00 93.06 199 ASN A C 1
ATOM 1488 O O . ASN A 1 199 ? -3.967 -8.218 27.981 1.00 93.06 199 ASN A O 1
ATOM 1492 N N . SER A 1 200 ? -5.012 -10.170 28.345 1.00 93.50 200 SER A N 1
ATOM 1493 C CA . SER A 1 200 ? -3.811 -10.945 28.686 1.00 93.50 200 SER A CA 1
ATOM 1494 C C . SER A 1 200 ? -3.455 -12.007 27.643 1.00 93.50 200 SER A C 1
ATOM 1496 O O . SER A 1 200 ? -2.554 -12.809 27.877 1.00 93.50 200 SER A O 1
ATOM 1498 N N . ALA A 1 201 ? -4.150 -12.025 26.500 1.00 93.62 201 ALA A N 1
ATOM 1499 C CA . ALA A 1 201 ? -3.931 -13.006 25.438 1.00 93.62 201 ALA A CA 1
ATOM 1500 C C . ALA A 1 201 ? -2.534 -12.901 24.808 1.00 93.62 201 ALA A C 1
ATOM 1502 O O . ALA A 1 201 ? -1.951 -13.911 24.420 1.00 93.62 201 ALA A O 1
ATOM 1503 N N . SER A 1 202 ? -1.985 -11.686 24.748 1.00 90.19 202 SER A N 1
ATOM 1504 C CA . SER A 1 202 ? -0.627 -11.419 24.290 1.00 90.19 202 SER A CA 1
ATOM 1505 C C . SER A 1 202 ? 0.108 -10.529 25.295 1.00 90.19 202 SER A C 1
ATOM 1507 O O . SER A 1 202 ? -0.428 -9.485 25.675 1.00 90.19 202 SER A O 1
ATOM 1509 N N . PRO A 1 203 ? 1.351 -10.872 25.688 1.00 87.88 203 PRO A N 1
ATOM 1510 C CA . PRO A 1 203 ? 2.175 -9.994 26.519 1.00 87.88 203 PRO A CA 1
ATOM 1511 C C . PRO A 1 203 ? 2.570 -8.703 25.786 1.00 87.88 203 PRO A C 1
ATOM 1513 O O . PRO A 1 203 ? 2.805 -7.682 26.426 1.00 87.88 203 PRO A O 1
ATOM 1516 N N . ASP A 1 204 ? 2.604 -8.741 24.451 1.00 89.06 204 ASP A N 1
ATOM 1517 C CA . ASP A 1 204 ? 3.034 -7.626 23.604 1.00 89.06 204 ASP A CA 1
ATOM 1518 C C . ASP A 1 204 ? 1.863 -6.743 23.144 1.00 89.06 204 ASP A C 1
ATOM 1520 O O . ASP A 1 204 ? 2.079 -5.615 22.712 1.00 89.06 204 ASP A O 1
ATOM 1524 N N . TYR A 1 205 ? 0.623 -7.245 23.224 1.00 92.56 205 TYR A N 1
ATOM 1525 C CA . TYR A 1 205 ? -0.576 -6.598 22.675 1.00 92.56 205 TYR A CA 1
ATOM 1526 C C . TYR A 1 205 ? -1.721 -6.620 23.685 1.00 92.56 205 TYR A C 1
ATOM 1528 O O . TYR A 1 205 ? -2.741 -7.278 23.497 1.00 92.56 205 TYR A O 1
ATOM 1536 N N . ALA A 1 206 ? -1.539 -5.892 24.785 1.00 93.56 206 ALA A N 1
ATOM 1537 C CA . ALA A 1 206 ? -2.523 -5.862 25.859 1.00 93.56 206 ALA A CA 1
ATOM 1538 C C . ALA A 1 206 ? -3.822 -5.131 25.469 1.00 93.56 206 ALA A C 1
ATOM 1540 O O . ALA A 1 206 ? -4.841 -5.336 26.115 1.00 93.56 206 ALA A O 1
ATOM 1541 N N . SER A 1 207 ? -3.813 -4.246 24.470 1.00 95.62 207 SER A N 1
ATOM 1542 C CA . SER A 1 207 ? -4.970 -3.425 24.091 1.00 95.62 207 SER A CA 1
ATOM 1543 C C . SER A 1 207 ? -4.866 -2.965 22.636 1.00 95.62 207 SER A C 1
ATOM 1545 O O . SER A 1 207 ? -3.764 -2.874 22.096 1.00 95.62 207 SER A O 1
ATOM 1547 N N . CYS A 1 208 ? -5.986 -2.573 22.018 1.00 95.94 208 CYS A N 1
ATOM 1548 C CA . CYS A 1 208 ? -5.958 -1.885 20.720 1.00 95.94 208 CYS A CA 1
ATOM 1549 C C . CYS A 1 208 ? -5.112 -0.599 20.809 1.00 95.94 208 CYS A C 1
ATOM 1551 O O . CYS A 1 208 ? -4.363 -0.260 19.891 1.00 95.94 208 CYS A O 1
ATOM 1553 N N . THR A 1 209 ? -5.164 0.076 21.963 1.00 96.44 209 THR A N 1
ATOM 1554 C CA . THR A 1 209 ? -4.366 1.277 22.257 1.00 96.44 209 THR A CA 1
ATOM 1555 C C . THR A 1 209 ? -2.857 1.034 22.276 1.00 96.44 209 THR A C 1
ATOM 1557 O O . THR A 1 209 ? -2.099 1.991 22.122 1.00 96.44 209 THR A O 1
ATOM 1560 N N . THR A 1 210 ? -2.396 -0.217 22.415 1.00 95.56 210 THR A N 1
ATOM 1561 C CA . THR A 1 210 ? -0.965 -0.548 22.349 1.00 95.56 210 THR A CA 1
ATOM 1562 C C . THR A 1 210 ? -0.376 -0.157 20.995 1.00 95.56 210 THR A C 1
ATOM 1564 O O . THR A 1 210 ? 0.731 0.369 20.951 1.00 95.56 210 THR A O 1
ATOM 1567 N N . CYS A 1 211 ? -1.129 -0.363 19.910 1.00 94.88 211 CYS A N 1
ATOM 1568 C CA . CYS A 1 211 ? -0.698 -0.008 18.560 1.00 94.88 211 CYS A CA 1
ATOM 1569 C C . CYS A 1 211 ? -1.312 1.310 18.068 1.00 94.88 211 CYS A C 1
ATOM 1571 O O . CYS A 1 211 ? -0.656 2.048 17.342 1.00 94.88 211 CYS A O 1
ATOM 1573 N N . HIS A 1 212 ? -2.547 1.640 18.459 1.00 96.00 212 HIS A N 1
ATOM 1574 C CA . HIS A 1 212 ? -3.284 2.797 17.923 1.00 96.00 212 HIS A CA 1
ATOM 1575 C C . HIS A 1 212 ? -3.248 4.049 18.807 1.00 96.00 212 HIS A C 1
ATOM 1577 O O . HIS A 1 212 ? -3.860 5.058 18.464 1.00 96.00 212 HIS A O 1
ATOM 1583 N N . THR A 1 213 ? -2.509 4.005 19.919 1.00 94.56 213 THR A N 1
ATOM 1584 C CA . THR A 1 213 ? -2.509 5.028 20.977 1.00 94.56 213 THR A CA 1
ATOM 1585 C C . THR A 1 213 ? -3.881 5.190 21.651 1.00 94.56 213 THR A C 1
ATOM 1587 O O . THR A 1 213 ? -4.856 4.536 21.288 1.00 94.56 213 THR A O 1
ATOM 1590 N N . GLY A 1 214 ? -3.965 6.042 22.678 1.00 94.94 214 GLY A N 1
ATOM 1591 C CA . GLY A 1 214 ? -5.248 6.401 23.294 1.00 94.94 214 GLY A CA 1
ATOM 1592 C C . GLY A 1 214 ? -6.083 7.383 22.464 1.00 94.94 214 GLY A C 1
ATOM 1593 O O . GLY A 1 214 ? -7.279 7.515 22.709 1.00 94.94 214 GLY A O 1
ATOM 1594 N N . ASP A 1 215 ? -5.473 8.060 21.488 1.00 96.56 215 ASP A N 1
ATOM 1595 C CA . ASP A 1 215 ? -6.148 8.999 20.595 1.00 96.56 215 ASP A CA 1
ATOM 1596 C C . ASP A 1 215 ? -6.186 8.417 19.170 1.00 96.56 215 ASP A C 1
ATOM 1598 O O . ASP A 1 215 ? -5.181 8.476 18.456 1.00 96.56 215 ASP A O 1
ATOM 1602 N N . PRO A 1 216 ? -7.331 7.865 18.721 1.00 96.88 216 PRO A N 1
ATOM 1603 C CA . PRO A 1 216 ? -7.428 7.183 17.430 1.00 96.88 216 PRO A CA 1
ATOM 1604 C C . PRO A 1 216 ? -7.268 8.123 16.223 1.00 96.88 216 PRO A C 1
ATOM 1606 O O . PRO A 1 216 ? -7.153 7.644 15.092 1.00 96.88 216 PRO A O 1
ATOM 1609 N N . THR A 1 217 ? -7.250 9.445 16.444 1.00 97.06 217 THR A N 1
ATOM 1610 C CA . THR A 1 217 ? -6.980 10.456 15.406 1.00 97.06 217 THR A CA 1
ATOM 1611 C C . THR A 1 217 ? -5.489 10.607 15.102 1.00 97.06 217 THR A C 1
ATOM 1613 O O . THR A 1 217 ? -5.107 11.218 14.101 1.00 97.06 217 THR A O 1
ATOM 1616 N N . ARG A 1 218 ? -4.623 10.054 15.957 1.00 96.69 218 ARG A N 1
ATOM 1617 C CA . ARG A 1 218 ? -3.169 10.123 15.818 1.00 96.69 218 ARG A CA 1
ATOM 1618 C C . ARG A 1 218 ? -2.639 8.895 15.094 1.00 96.69 218 ARG A C 1
ATOM 1620 O O . ARG A 1 218 ? -3.261 7.837 15.055 1.00 96.69 218 ARG A O 1
ATOM 1627 N N . TYR A 1 219 ? -1.446 9.055 14.533 1.00 94.94 219 TYR A N 1
ATOM 1628 C CA . TYR A 1 219 ? -0.679 7.929 14.026 1.00 94.94 219 TYR A CA 1
ATOM 1629 C C . TYR A 1 219 ? -0.339 6.983 15.177 1.00 94.94 219 TYR A C 1
ATOM 1631 O O . TYR A 1 219 ? 0.154 7.412 16.222 1.00 94.94 219 TYR A O 1
ATOM 1639 N N . GLY A 1 220 ? -0.604 5.704 14.950 1.00 94.56 220 GLY A N 1
ATOM 1640 C CA . GLY A 1 220 ? -0.168 4.613 15.800 1.00 94.56 220 GLY A CA 1
ATOM 1641 C C . GLY A 1 220 ? 1.217 4.104 15.415 1.00 94.56 220 GLY A C 1
ATOM 1642 O O . GLY A 1 220 ? 1.849 4.582 14.469 1.00 94.56 220 GLY A O 1
ATOM 1643 N N . GLN A 1 221 ? 1.673 3.088 16.134 1.00 92.81 221 GLN A N 1
ATOM 1644 C CA . GLN A 1 221 ? 2.913 2.391 15.843 1.00 92.81 221 GLN A CA 1
ATOM 1645 C C . GLN A 1 221 ? 2.781 0.918 16.223 1.00 92.81 221 GLN A C 1
ATOM 1647 O O . GLN A 1 221 ? 2.381 0.589 17.337 1.00 92.81 221 GLN A O 1
ATOM 1652 N N . HIS A 1 222 ? 3.123 0.017 15.306 1.00 90.25 222 HIS A N 1
ATOM 1653 C CA . HIS A 1 222 ? 3.068 -1.413 15.572 1.00 90.25 222 HIS A CA 1
ATOM 1654 C C . HIS A 1 222 ? 4.074 -1.791 16.669 1.00 90.25 222 HIS A C 1
ATOM 1656 O O . HIS A 1 222 ? 5.276 -1.555 16.519 1.00 90.25 222 HIS A O 1
ATOM 1662 N N . ALA A 1 223 ? 3.591 -2.409 17.751 1.00 88.25 223 ALA A N 1
ATOM 1663 C CA . ALA A 1 223 ? 4.352 -2.558 18.996 1.00 88.25 223 ALA A CA 1
ATOM 1664 C C . ALA A 1 223 ? 5.686 -3.314 18.848 1.00 88.25 223 ALA A C 1
ATOM 1666 O O . ALA A 1 223 ? 6.635 -3.026 19.572 1.00 88.25 223 ALA A O 1
ATOM 1667 N N . LYS A 1 224 ? 5.783 -4.262 17.902 1.00 86.56 224 LYS A N 1
ATOM 1668 C CA . LYS A 1 224 ? 7.019 -5.034 17.658 1.00 86.56 224 LYS A CA 1
ATOM 1669 C C . LYS A 1 224 ? 7.927 -4.450 16.590 1.00 86.56 224 LYS A C 1
ATOM 1671 O O . LYS A 1 224 ? 9.144 -4.523 16.711 1.00 86.56 224 LYS A O 1
ATOM 1676 N N . THR A 1 225 ? 7.342 -3.959 15.504 1.00 85.38 225 THR A N 1
ATOM 1677 C CA . THR A 1 225 ? 8.109 -3.588 14.302 1.00 85.38 225 THR A CA 1
ATOM 1678 C C . THR A 1 225 ? 8.426 -2.104 14.257 1.00 85.38 225 THR A C 1
ATOM 1680 O O . THR A 1 225 ? 9.261 -1.691 13.462 1.00 85.38 225 THR A O 1
ATOM 1683 N N . GLY A 1 226 ? 7.755 -1.287 15.072 1.00 86.75 226 GLY A N 1
ATOM 1684 C CA . GLY A 1 226 ? 7.902 0.161 15.030 1.00 86.75 226 GLY A CA 1
ATOM 1685 C C . GLY A 1 226 ? 7.299 0.803 13.777 1.00 86.75 226 GLY A C 1
ATOM 1686 O O . GLY A 1 226 ? 7.456 2.009 13.591 1.00 86.75 226 GLY A O 1
ATOM 1687 N N . ARG A 1 227 ? 6.610 0.039 12.916 1.00 84.81 227 ARG A N 1
ATOM 1688 C CA . ARG A 1 227 ? 5.987 0.573 11.700 1.00 84.81 227 ARG A CA 1
ATOM 1689 C C . ARG A 1 227 ? 4.880 1.553 12.079 1.00 84.81 227 ARG A C 1
ATOM 1691 O O . ARG A 1 227 ? 4.047 1.229 12.925 1.00 84.81 227 ARG A O 1
ATOM 1698 N N . ALA A 1 228 ? 4.877 2.731 11.460 1.00 89.94 228 ALA A N 1
ATOM 1699 C CA . ALA A 1 228 ? 3.805 3.701 11.639 1.00 89.94 228 ALA A CA 1
ATOM 1700 C C . ALA A 1 228 ? 2.469 3.111 11.165 1.00 89.94 228 ALA A C 1
ATOM 1702 O O . ALA A 1 228 ? 2.412 2.393 10.170 1.00 89.94 228 ALA A O 1
ATOM 1703 N N . ILE A 1 229 ? 1.397 3.413 11.889 1.00 91.75 229 ILE A N 1
ATOM 1704 C CA . ILE A 1 229 ? 0.038 3.008 11.539 1.00 91.75 229 ILE A CA 1
ATOM 1705 C C . ILE A 1 229 ? -0.765 4.283 11.308 1.00 91.75 229 ILE A C 1
ATOM 1707 O O . ILE A 1 229 ? -0.844 5.130 12.199 1.00 91.75 229 ILE A O 1
ATOM 1711 N N . GLN A 1 230 ? -1.369 4.428 10.127 1.00 92.62 230 GLN A N 1
ATOM 1712 C CA . GLN A 1 230 ? -2.261 5.554 9.830 1.00 92.62 230 GLN A CA 1
ATOM 1713 C C . GLN A 1 230 ? -3.378 5.664 10.885 1.00 92.62 230 GLN A C 1
ATOM 1715 O O . GLN A 1 230 ? -3.823 4.624 11.389 1.00 92.62 230 GLN A O 1
ATOM 1720 N N . PRO A 1 231 ? -3.901 6.870 11.176 1.00 96.00 231 PRO A N 1
ATOM 1721 C CA . PRO A 1 231 ? -5.026 7.040 12.092 1.00 96.00 231 PRO A CA 1
ATOM 1722 C C . PRO A 1 231 ? -6.178 6.074 11.792 1.00 96.00 231 PRO A C 1
ATOM 1724 O O . PRO A 1 231 ? -6.454 5.754 10.627 1.00 96.00 231 PRO A O 1
ATOM 1727 N N . VAL A 1 232 ? -6.815 5.563 12.845 1.00 96.69 232 VAL A N 1
ATOM 1728 C CA . VAL A 1 232 ? -7.955 4.634 12.734 1.00 96.69 232 VAL A CA 1
ATOM 1729 C C . VAL A 1 232 ? -9.300 5.339 12.863 1.00 96.69 232 VAL A C 1
ATOM 1731 O O . VAL A 1 232 ? -10.294 4.816 12.367 1.00 96.69 232 VAL A O 1
ATOM 1734 N N . ALA A 1 233 ? -9.319 6.536 13.452 1.00 97.56 233 ALA A N 1
ATOM 1735 C CA . ALA A 1 233 ? -10.479 7.417 13.453 1.00 97.56 233 ALA A CA 1
ATOM 1736 C C . ALA A 1 233 ? -10.847 7.849 12.028 1.00 97.56 233 ALA A C 1
ATOM 1738 O O . ALA A 1 233 ? -9.972 8.182 11.219 1.00 97.56 233 ALA A O 1
ATOM 1739 N N . VAL A 1 234 ? -12.145 7.885 11.735 1.00 96.31 234 VAL A N 1
ATOM 1740 C CA . VAL A 1 234 ? -12.657 8.225 10.403 1.00 96.31 234 VAL A CA 1
ATOM 1741 C C . VAL A 1 234 ? -12.465 9.712 10.102 1.00 96.31 234 VAL A C 1
ATOM 1743 O O . VAL A 1 234 ? -12.200 10.051 8.950 1.00 96.31 234 VAL A O 1
ATOM 1746 N N . SER A 1 235 ? -12.505 10.600 11.102 1.00 95.19 235 SER A N 1
ATOM 1747 C CA . SER A 1 235 ? -12.256 12.035 10.886 1.00 95.19 235 SER A CA 1
ATOM 1748 C C . SER A 1 235 ? -10.841 12.340 10.393 1.00 95.19 235 SER A C 1
ATOM 1750 O O . SER A 1 235 ? -10.645 13.255 9.593 1.00 95.19 235 SER A O 1
ATOM 1752 N N . ALA A 1 236 ? -9.855 11.568 10.857 1.00 94.94 236 ALA A N 1
ATOM 1753 C CA . ALA A 1 236 ? -8.449 11.725 10.505 1.00 94.94 236 ALA A CA 1
ATOM 1754 C C . ALA A 1 236 ? -8.059 10.871 9.291 1.00 94.94 236 ALA A C 1
ATOM 1756 O O . ALA A 1 236 ? -7.134 11.225 8.562 1.00 94.94 236 ALA A O 1
ATOM 1757 N N . ASN A 1 237 ? -8.763 9.759 9.060 1.00 93.62 237 ASN A N 1
ATOM 1758 C CA . ASN A 1 237 ? -8.564 8.889 7.909 1.00 93.62 237 ASN A CA 1
ATOM 1759 C C . ASN A 1 237 ? -9.910 8.382 7.344 1.00 93.62 237 ASN A C 1
ATOM 1761 O O . ASN A 1 237 ? -10.346 7.267 7.657 1.00 93.62 237 ASN A O 1
ATOM 1765 N N . PRO A 1 238 ? -10.549 9.149 6.436 1.00 92.50 238 PRO A N 1
ATOM 1766 C CA . PRO A 1 238 ? -11.856 8.805 5.869 1.00 92.50 238 PRO A CA 1
ATOM 1767 C C . PRO A 1 238 ? -11.886 7.522 5.026 1.00 92.50 238 PRO A C 1
ATOM 1769 O O . PRO A 1 238 ? -12.969 7.042 4.688 1.00 92.50 238 PRO A O 1
ATOM 1772 N N . LYS A 1 239 ? -10.722 6.953 4.674 1.00 90.31 239 LYS A N 1
ATOM 1773 C CA . LYS A 1 239 ? -10.618 5.678 3.946 1.00 90.31 239 LYS A CA 1
ATOM 1774 C C . LYS A 1 239 ? -10.838 4.465 4.858 1.00 90.31 239 LYS A C 1
ATOM 1776 O O . LYS A 1 239 ? -11.062 3.361 4.357 1.00 90.31 239 LYS A O 1
ATOM 1781 N N . ARG A 1 240 ? -10.772 4.631 6.186 1.00 93.75 240 ARG A N 1
ATOM 1782 C CA . ARG A 1 240 ? -10.970 3.530 7.136 1.00 93.75 240 ARG A CA 1
ATOM 1783 C C . ARG A 1 240 ? -12.371 2.929 6.998 1.00 93.75 240 ARG A C 1
ATOM 1785 O O . ARG A 1 240 ? -13.361 3.637 6.813 1.00 93.75 240 ARG A O 1
ATOM 1792 N N . PHE A 1 241 ? -12.418 1.601 7.083 1.00 95.56 241 PHE A N 1
ATOM 1793 C CA . PHE A 1 241 ? -13.634 0.787 7.016 1.00 95.56 241 PHE A CA 1
ATOM 1794 C C . PHE A 1 241 ? -14.428 0.897 5.703 1.00 95.56 241 PHE A C 1
ATOM 1796 O O . PHE A 1 241 ? -15.645 0.795 5.716 1.00 95.56 241 PHE A O 1
ATOM 1803 N N . THR A 1 242 ? -13.761 1.099 4.564 1.00 94.56 242 THR A N 1
ATOM 1804 C CA . THR A 1 242 ? -14.427 1.217 3.247 1.00 94.56 242 THR A CA 1
ATOM 1805 C C . THR A 1 242 ? -14.318 -0.034 2.366 1.00 94.56 242 THR A C 1
ATOM 1807 O O . THR A 1 242 ? -15.040 -0.154 1.381 1.00 94.56 242 THR A O 1
ATOM 1810 N N . ASP A 1 243 ? -13.455 -0.986 2.727 1.00 93.12 243 ASP A N 1
ATOM 1811 C CA . ASP A 1 243 ? -13.241 -2.248 2.013 1.00 93.12 243 ASP A CA 1
ATOM 1812 C C . ASP A 1 243 ? -13.562 -3.412 2.955 1.00 93.12 243 ASP A C 1
ATOM 1814 O O . ASP A 1 243 ? -12.833 -3.662 3.915 1.00 93.12 243 ASP A O 1
ATOM 1818 N N . ALA A 1 244 ? -14.667 -4.112 2.692 1.00 93.75 244 ALA A N 1
ATOM 1819 C CA . ALA A 1 244 ? -15.155 -5.180 3.559 1.00 93.75 244 ALA A CA 1
ATOM 1820 C C . ALA A 1 244 ? -14.136 -6.318 3.726 1.00 93.75 244 ALA A C 1
ATOM 1822 O O . ALA A 1 244 ? -13.986 -6.838 4.827 1.00 93.75 244 ALA A O 1
ATOM 1823 N N . ALA A 1 245 ? -13.409 -6.680 2.664 1.00 91.88 245 ALA A N 1
ATOM 1824 C CA . ALA A 1 245 ? -12.432 -7.763 2.721 1.00 91.88 245 ALA A CA 1
ATOM 1825 C C . ALA A 1 245 ? -11.240 -7.374 3.601 1.00 91.88 245 ALA A C 1
ATOM 1827 O O . ALA A 1 245 ? -10.849 -8.146 4.475 1.00 91.88 245 ALA A O 1
ATOM 1828 N N . LYS A 1 246 ? -10.722 -6.148 3.437 1.00 90.94 246 LYS A N 1
ATOM 1829 C CA . LYS A 1 246 ? -9.655 -5.627 4.306 1.00 90.94 246 LYS A CA 1
ATOM 1830 C C . LYS A 1 246 ? -10.120 -5.510 5.756 1.00 90.94 246 LYS A C 1
ATOM 1832 O O . LYS A 1 246 ? -9.351 -5.806 6.661 1.00 90.94 246 LYS A O 1
ATOM 1837 N N . VAL A 1 247 ? -11.356 -5.072 5.997 1.00 95.62 247 VAL A N 1
ATOM 1838 C CA . VAL A 1 247 ? -11.898 -4.956 7.359 1.00 95.62 247 VAL A CA 1
ATOM 1839 C C . VAL A 1 247 ? -11.966 -6.320 8.048 1.00 95.62 247 VAL A C 1
ATOM 1841 O O . VAL A 1 247 ? -11.512 -6.429 9.186 1.00 95.62 247 VAL A O 1
ATOM 1844 N N . GLU A 1 248 ? -12.469 -7.358 7.371 1.00 95.50 248 GLU A N 1
ATOM 1845 C CA . GLU A 1 248 ? -12.480 -8.714 7.936 1.00 95.50 248 GLU A CA 1
ATOM 1846 C C . GLU A 1 248 ? -11.071 -9.240 8.197 1.00 95.50 248 GLU A C 1
ATOM 1848 O O . GLU A 1 248 ? -10.807 -9.727 9.292 1.00 95.50 248 GLU A O 1
ATOM 1853 N N . GLU A 1 249 ? -10.151 -9.077 7.241 1.00 92.12 249 GLU A N 1
ATOM 1854 C CA . GLU A 1 249 ? -8.752 -9.491 7.398 1.00 92.12 249 GLU A CA 1
ATOM 1855 C C . GLU A 1 249 ? -8.126 -8.879 8.661 1.00 92.12 249 GLU A C 1
ATOM 1857 O O . GLU A 1 249 ? -7.512 -9.587 9.464 1.00 92.12 249 GLU A O 1
ATOM 1862 N N . ARG A 1 250 ? -8.315 -7.565 8.869 1.00 92.62 250 ARG A N 1
ATOM 1863 C CA . ARG A 1 250 ? -7.795 -6.873 10.056 1.00 92.62 250 ARG A CA 1
ATOM 1864 C C . ARG A 1 250 ? -8.458 -7.382 11.329 1.00 92.62 250 ARG A C 1
ATOM 1866 O O . ARG A 1 250 ? -7.747 -7.749 12.257 1.00 92.62 250 ARG A O 1
ATOM 1873 N N . PHE A 1 251 ? -9.788 -7.463 11.388 1.00 96.38 251 PHE A N 1
ATOM 1874 C CA . PHE A 1 251 ? -10.446 -7.931 12.608 1.00 96.38 251 PHE A CA 1
ATOM 1875 C C . PHE A 1 251 ? -10.099 -9.377 12.958 1.00 96.38 251 PHE A C 1
ATOM 1877 O O . PHE A 1 251 ? -9.912 -9.679 14.135 1.00 96.38 251 PHE A O 1
ATOM 1884 N N . ASP A 1 252 ? -9.995 -10.270 11.980 1.00 93.50 252 ASP A N 1
ATOM 1885 C CA . ASP A 1 252 ? -9.706 -11.675 12.251 1.00 93.50 252 ASP A CA 1
ATOM 1886 C C . ASP A 1 252 ? -8.313 -11.844 12.874 1.00 93.50 252 ASP A C 1
ATOM 1888 O O . ASP A 1 252 ? -8.170 -12.545 13.881 1.00 93.50 252 ASP A O 1
ATOM 1892 N N . ARG A 1 253 ? -7.303 -11.124 12.369 1.00 92.00 253 ARG A N 1
ATOM 1893 C CA . ARG A 1 253 ? -5.952 -11.142 12.948 1.00 92.00 253 ARG A CA 1
ATOM 1894 C C . ARG A 1 253 ? -5.868 -10.368 14.263 1.00 92.00 253 ARG A C 1
ATOM 1896 O O . ARG A 1 253 ? -5.327 -10.876 15.250 1.00 92.00 253 ARG A O 1
ATOM 1903 N N . ASP A 1 254 ? -6.380 -9.143 14.292 1.00 93.75 254 ASP A N 1
ATOM 1904 C CA . ASP A 1 254 ? -6.158 -8.215 15.400 1.00 93.75 254 ASP A CA 1
ATOM 1905 C C . ASP A 1 254 ? -6.972 -8.634 16.632 1.00 93.75 254 ASP A C 1
ATOM 1907 O O . ASP A 1 254 ? -6.444 -8.628 17.745 1.00 93.75 254 ASP A O 1
ATOM 1911 N N . CYS A 1 255 ? -8.215 -9.105 16.461 1.00 95.31 255 CYS A N 1
ATOM 1912 C CA . CYS A 1 255 ? -9.011 -9.621 17.578 1.00 95.31 255 CYS A CA 1
ATOM 1913 C C . CYS A 1 255 ? -8.389 -10.888 18.165 1.00 95.31 255 CYS A C 1
ATOM 1915 O O . CYS A 1 255 ? -8.279 -11.008 19.385 1.00 95.31 255 CYS A O 1
ATOM 1917 N N . GLN A 1 256 ? -7.914 -11.813 17.327 1.00 94.81 256 GLN A N 1
ATOM 1918 C CA . GLN A 1 256 ? -7.243 -13.009 17.829 1.00 94.81 256 GLN A CA 1
ATOM 1919 C C . GLN A 1 256 ? -5.948 -12.660 18.576 1.00 94.81 256 GLN A C 1
ATOM 1921 O O . GLN A 1 256 ? -5.655 -13.265 19.605 1.00 94.81 256 GLN A O 1
ATOM 1926 N N . THR A 1 257 ? -5.220 -11.644 18.112 1.00 92.81 257 THR A N 1
ATOM 1927 C CA . THR A 1 257 ? -3.965 -11.185 18.723 1.00 92.81 257 THR A CA 1
ATOM 1928 C C . THR A 1 257 ? -4.182 -10.447 20.048 1.00 92.81 257 THR A C 1
ATOM 1930 O O . THR A 1 257 ? -3.482 -10.720 21.023 1.00 92.81 257 THR A O 1
ATOM 1933 N N . VAL A 1 258 ? -5.138 -9.514 20.098 1.00 95.25 258 VAL A N 1
ATOM 1934 C CA . VAL A 1 258 ? -5.385 -8.654 21.268 1.00 95.25 258 VAL A CA 1
ATOM 1935 C C . VAL A 1 258 ? -6.311 -9.337 22.275 1.00 95.25 258 VAL A C 1
ATOM 1937 O O . VAL A 1 258 ? -6.029 -9.338 23.469 1.00 95.25 258 VAL A O 1
ATOM 1940 N N . LEU A 1 259 ? -7.412 -9.938 21.815 1.00 95.69 259 LEU A N 1
ATOM 1941 C CA . LEU A 1 259 ? -8.441 -10.538 22.676 1.00 95.69 259 LEU A CA 1
ATOM 1942 C C . LEU A 1 259 ? -8.229 -12.038 22.920 1.00 95.69 259 LEU A C 1
ATOM 1944 O O . LEU A 1 259 ? -8.871 -12.606 23.801 1.00 95.69 259 LEU A O 1
ATOM 1948 N N . GLY A 1 260 ? -7.384 -12.707 22.129 1.00 95.50 260 GLY A N 1
ATOM 1949 C CA . GLY A 1 260 ? -7.218 -14.166 22.188 1.00 95.50 260 GLY A CA 1
ATOM 1950 C C . GLY A 1 260 ? -8.383 -14.948 21.577 1.00 95.50 260 GLY A C 1
ATOM 1951 O O . GLY A 1 260 ? -8.460 -16.165 21.736 1.00 95.50 260 GLY A O 1
ATOM 1952 N N . ARG A 1 261 ? -9.311 -14.264 20.898 1.00 96.38 261 ARG A N 1
ATOM 1953 C CA . ARG A 1 261 ? -10.494 -14.844 20.249 1.00 96.38 261 ARG A CA 1
ATOM 1954 C C . ARG A 1 261 ? -10.967 -13.975 19.088 1.00 96.38 261 ARG A C 1
ATOM 1956 O O . ARG A 1 261 ? -10.647 -12.792 19.025 1.00 96.38 261 ARG A O 1
ATOM 1963 N N . ALA A 1 262 ? -11.805 -14.536 18.223 1.00 96.31 262 ALA A N 1
ATOM 1964 C CA . ALA A 1 262 ? -12.513 -13.742 17.228 1.00 96.31 262 ALA A CA 1
ATOM 1965 C C . ALA A 1 262 ? -13.431 -12.702 17.901 1.00 96.31 262 ALA A C 1
ATOM 1967 O O . ALA A 1 262 ? -14.063 -12.975 18.934 1.00 96.31 262 ALA A O 1
ATOM 1968 N N . CYS A 1 263 ? -13.518 -11.516 17.296 1.00 96.44 263 CYS A N 1
ATOM 1969 C CA . CYS A 1 263 ? -14.545 -10.546 17.649 1.00 96.44 263 CYS A CA 1
ATOM 1970 C C . CYS A 1 263 ? -15.917 -11.043 17.188 1.00 96.44 263 CYS A C 1
ATOM 1972 O O . CYS A 1 263 ? -16.071 -11.587 16.094 1.00 96.44 263 CYS A O 1
ATOM 1974 N N . THR A 1 264 ? -16.928 -10.807 18.014 1.00 96.75 264 THR A N 1
ATOM 1975 C CA . THR A 1 264 ? -18.331 -10.969 17.630 1.00 96.75 264 THR A CA 1
ATOM 1976 C C . THR A 1 264 ? -18.737 -9.898 16.615 1.00 96.75 264 THR A C 1
ATOM 1978 O O . THR A 1 264 ? -18.129 -8.830 16.545 1.00 96.75 264 THR A O 1
ATOM 1981 N N . ALA A 1 265 ? -19.809 -10.143 15.857 1.00 97.50 265 ALA A N 1
ATOM 1982 C CA . ALA A 1 265 ? -20.336 -9.152 14.915 1.00 97.50 265 ALA A CA 1
ATOM 1983 C C . ALA A 1 265 ? -20.717 -7.827 15.609 1.00 97.50 265 ALA A C 1
ATOM 1985 O O . ALA A 1 265 ? -20.463 -6.749 15.074 1.00 97.50 265 ALA A O 1
ATOM 1986 N N . THR A 1 266 ? -21.258 -7.897 16.831 1.00 97.62 266 THR A N 1
ATOM 1987 C CA . THR A 1 266 ? -21.568 -6.710 17.640 1.00 97.62 266 THR A CA 1
ATOM 1988 C C . THR A 1 266 ? -20.306 -5.924 17.994 1.00 97.62 266 THR A C 1
ATOM 1990 O O . THR A 1 266 ? -20.293 -4.713 17.817 1.00 97.62 266 THR A O 1
ATOM 1993 N N . GLU A 1 267 ? -19.229 -6.592 18.421 1.00 97.56 267 GLU A N 1
ATOM 1994 C CA . GLU A 1 267 ? -17.948 -5.937 18.732 1.00 97.56 267 GLU A CA 1
ATOM 1995 C C . GLU A 1 267 ? -17.318 -5.272 17.505 1.00 97.56 267 GLU A C 1
ATOM 1997 O O . GLU A 1 267 ? -16.864 -4.133 17.605 1.00 97.56 267 GLU A O 1
ATOM 2002 N N . LYS A 1 268 ? -17.334 -5.948 16.344 1.00 98.19 268 LYS A N 1
ATOM 2003 C CA . LYS A 1 268 ? -16.829 -5.383 15.081 1.00 98.19 268 LYS A CA 1
ATOM 2004 C C . LYS A 1 268 ? -17.590 -4.098 14.720 1.00 98.19 268 LYS A C 1
ATOM 2006 O O . LYS A 1 268 ? -16.976 -3.071 14.441 1.00 98.19 268 LYS A O 1
ATOM 2011 N N . GLY A 1 269 ? -18.924 -4.116 14.786 1.00 98.06 269 GLY A N 1
ATOM 2012 C CA . GLY A 1 269 ? -19.733 -2.933 14.478 1.00 98.06 269 GLY A CA 1
ATOM 2013 C C . GLY A 1 269 ? -19.665 -1.821 15.533 1.00 98.06 269 GLY A C 1
ATOM 2014 O O . GLY A 1 269 ? -19.634 -0.649 15.165 1.00 98.06 269 GLY A O 1
ATOM 2015 N N . ASP A 1 270 ? -19.573 -2.157 16.823 1.00 98.50 270 ASP A N 1
ATOM 2016 C CA . ASP A 1 270 ? -19.363 -1.187 17.907 1.00 98.50 270 ASP A CA 1
ATOM 2017 C C . ASP A 1 270 ? -18.020 -0.462 17.749 1.00 98.50 270 ASP A C 1
ATOM 2019 O O . ASP A 1 270 ? -17.952 0.760 17.881 1.00 98.50 270 ASP A O 1
ATOM 2023 N N . TYR A 1 271 ? -16.957 -1.200 17.412 1.00 98.44 271 TYR A N 1
ATOM 2024 C CA . TYR A 1 271 ? -15.643 -0.628 17.123 1.00 98.44 271 TYR A CA 1
ATOM 2025 C C . TYR A 1 271 ? -15.714 0.382 15.972 1.00 98.44 271 TYR A C 1
ATOM 2027 O O . TYR A 1 271 ? -15.226 1.502 16.114 1.00 98.44 271 TYR A O 1
ATOM 2035 N N . ILE A 1 272 ? -16.359 0.021 14.854 1.00 98.12 272 ILE A N 1
ATOM 2036 C CA . ILE A 1 272 ? -16.527 0.935 13.713 1.00 98.12 272 ILE A CA 1
ATOM 2037 C C . ILE A 1 272 ? -17.339 2.167 14.122 1.00 98.12 272 ILE A C 1
ATOM 2039 O O . ILE A 1 272 ? -16.920 3.280 13.822 1.00 98.12 272 ILE A O 1
ATOM 2043 N N . ALA A 1 273 ? -18.440 1.996 14.862 1.00 98.12 273 ALA A N 1
ATOM 2044 C CA . ALA A 1 273 ? -19.244 3.116 15.352 1.00 98.12 273 ALA A CA 1
ATOM 2045 C C . ALA A 1 273 ? -18.424 4.073 16.240 1.00 98.12 273 ALA A C 1
ATOM 2047 O O . ALA A 1 273 ? -18.580 5.291 16.161 1.00 98.12 273 ALA A O 1
ATOM 2048 N N . TYR A 1 274 ? -17.508 3.542 17.057 1.00 98.50 274 TYR A N 1
ATOM 2049 C CA . TYR A 1 274 ? -16.583 4.372 17.822 1.00 98.50 274 TYR A CA 1
ATOM 2050 C C . TYR A 1 274 ? -15.603 5.128 16.916 1.00 98.50 274 TYR A C 1
ATOM 2052 O O . TYR A 1 274 ? -15.442 6.336 17.089 1.00 98.50 274 TYR A O 1
ATOM 2060 N N . MET A 1 275 ? -14.996 4.463 15.929 1.00 98.19 275 MET A N 1
ATOM 2061 C CA . MET A 1 275 ? -14.073 5.115 14.991 1.00 98.19 275 MET A CA 1
ATOM 2062 C C . MET A 1 275 ? -14.755 6.176 14.122 1.00 98.19 275 MET A C 1
ATOM 2064 O O . MET A 1 275 ? -14.124 7.174 13.799 1.00 98.19 275 MET A O 1
ATOM 2068 N N . GLU A 1 276 ? -16.026 5.993 13.761 1.00 96.88 276 GLU A N 1
ATOM 2069 C CA . GLU A 1 276 ? -16.835 7.000 13.056 1.00 96.88 276 GLU A CA 1
ATOM 2070 C C . GLU A 1 276 ? -17.183 8.207 13.931 1.00 96.88 276 GLU A C 1
ATOM 2072 O O . GLU A 1 276 ? -17.315 9.318 13.427 1.00 96.88 276 GLU A O 1
ATOM 2077 N N . SER A 1 277 ? -17.315 8.010 15.247 1.00 96.25 277 SER A N 1
ATOM 2078 C CA . SER A 1 277 ? -17.546 9.108 16.196 1.00 96.25 277 SER A CA 1
ATOM 2079 C C . SER A 1 277 ? -16.302 9.964 16.462 1.00 96.25 277 SER A C 1
ATOM 2081 O O . SER A 1 277 ? -16.379 10.951 17.203 1.00 96.25 277 SER A O 1
ATOM 2083 N N . LYS A 1 278 ? -15.148 9.552 15.924 1.00 94.75 278 LYS A N 1
ATOM 2084 C CA . LYS A 1 278 ? -13.848 10.180 16.134 1.00 94.75 278 LYS A CA 1
ATOM 2085 C C . LYS A 1 278 ? -13.316 10.786 14.869 1.00 94.75 278 LYS A C 1
ATOM 2087 O O . LYS A 1 278 ? -12.835 11.923 15.029 1.00 94.75 278 LYS A O 1
#

Secondary structure (DSSP, 8-state):
--HHHHHHHHHHHHHHHHHHHHHHHHT-SSSSHHHHHHHHHHHHHHHHHHHHHHHHS-TTSTTSPP---SS--STT--HHHHHHHHHHHHHHHHHHHHHHHHHH-GGGHHHHHHHHHHHHHHHHHHHHHHHHHHHHHHHHHHHTTTTTTTTSGGG----TTSHHHHHHHHHHHHHHHH--TT-----HHHHHHHHH---SS-SS-SSHHHHH-S-TTS-EE-TTT--EE---STTT-TTTT--HHHHHHHHHHHHHHHHSSPPPHHHHHHHHHHHHT-

pLDDT: mean 88.4, std 13.17, range [46.66, 98.5]

Radius of gyration: 24.59 Å; chains: 1; bounding box: 64×28×70 Å

InterPro domains:
  IPR009056 Cytochrome c-like domain [PS51007] (186-278)
  IPR015170 Protein of unknown function DUF1924, Cytochrome c-type protein SHP-like [PF09086] (182-275)
  IPR016174 Di-haem cytochrome, transmembrane [SSF81342] (9-147)
  IPR036909 Cytochrome c-like domain superfamily [G3DSA:1.10.760.10] (163-278)
  IPR036909 Cytochrome c-like domain superfamily [SSF46626] (170-277)

Sequence (278 aa):
MNARWEFRLLRLWHAALAGGFLVAYVTADEDTYAMHVFAGYWVVGAIALRLLLALAGSATGPLALPRPRLTWAKPGRNPLFAWMAAILAVGMAVAGVTGIAADLIPPLEDLHEGLAEASLWLVLAHAAIIAWIFQGRRVREMLKGAMPALLAIALLAAPAAFAADAAREAIKAGYAKQAGAGFAGFSAERGRALFESRNSASPDYASCTTCHTGDPTRYGQHAKTGRAIQPVAVSANPKRFTDAAKVEERFDRDCQTVLGRACTATEKGDYIAYMESK